Protein AF-A0A8D8FVV5-F1 (afdb_monomer)

Nearest PDB structures (foldseek):
  2ol2-assembly2_B  TM=9.495E-01  e=1.629E-21  Homo sapiens
  3ndd-assembly1_A  TM=9.437E-01  e=1.449E-21  Homo sapiens
  2ol2-assembly1_A  TM=9.556E-01  e=3.104E-21  Homo sapiens
  3dy0-assembly1_A  TM=9.526E-01  e=1.003E-20  Homo sapiens
  4aju-assembly1_A  TM=9.693E-01  e=3.186E-19  Homo sapiens

pLDDT: mean 92.2, std 5.24, range [69.81, 98.5]

Sequence (222 aa):
AGAGVAIRDGFKVVDQFLKDAQHYYNSEAFGVDFSKPEIAAAEINKFIARKTHDKITNMVKDLDADTVMMLINYMYFRGKWEKPFDAKLTHKADFKVDQDTTVQVDMMKRTGRYDIYQDPVNQTTVMMVPYKGNTSMMIVLPDDGKMKELEESICRHHLKNWHDKLFRSSVDLFMPKFSISATSKLDGILKDMGMTDAFNDKADFSGMTEEVKVRVSRVLHQ

InterPro domains:
  IPR000215 Serpin family [PTHR11461] (4-222)
  IPR023796 Serpin domain [PF00079] (4-222)
  IPR023796 Serpin domain [SM00093] (1-222)
  IPR036186 Serpin superfamily [SSF56574] (4-222)
  IPR042178 Serpin superfamily, domain 1 [G3DSA:3.30.497.10] (5-222)
  IPR042185 Serpin superfamily, domain 2 [G3DSA:2.30.39.10] (82-176)

Solvent-accessible surface area (backbone atoms only — not comparable to full-atom values): 12973 Å² total; per-residue (Å²): 106,52,34,33,34,43,30,23,66,91,62,75,60,38,65,67,42,55,50,46,40,31,71,79,53,63,28,50,74,45,76,34,57,25,83,42,31,70,59,31,28,51,54,52,18,49,53,45,11,65,78,47,74,65,73,46,58,75,83,54,81,84,59,60,53,84,47,56,65,45,80,43,57,45,63,75,86,84,80,52,50,59,72,69,66,52,74,88,55,42,41,82,38,83,41,75,80,53,97,86,44,72,46,80,37,53,28,32,39,47,73,46,77,36,38,35,33,76,39,79,89,76,42,29,40,36,36,49,51,50,26,62,80,94,50,63,46,78,47,78,46,52,43,94,92,34,56,65,63,48,71,76,62,68,46,74,66,55,57,50,54,51,64,76,57,45,41,83,40,81,44,80,44,76,46,68,71,81,87,85,86,63,76,46,74,40,53,63,58,40,35,77,73,64,58,44,46,52,58,39,95,70,27,82,47,63,71,44,24,84,88,60,94,56,59,52,87,76,41,70,44,71

Foldseek 3Di:
DAKEKEFEPPADWDPVVVVCCCPVGVYYYDYAQLLPVVRRQQVVLVVVCVVQVNPRRRQDDGGDSPDGMDMDDADDDDFAFPDDFDPVQFDWDWDDPAPVDIDTFRKTKDKDKWFWDQDPVLQWIWTWTHTPDDDTDIDIGHDHPRPVVCVVPDDPVVVVVGVVRTDIDIDTDIDGDDDDDDKDWCPVVVVVVVVPCQADQNNDPVNTPVPDDDHDPTDMYD

Radius of gyration: 22.41 Å; Cα contacts (8 Å, |Δi|>4): 349; chains: 1; bounding box: 57×38×58 Å

Structure (mmCIF, N/CA/C/O backbone):
data_AF-A0A8D8FVV5-F1
#
_entry.id   AF-A0A8D8FVV5-F1
#
loop_
_atom_site.group_PDB
_atom_site.id
_atom_site.type_symbol
_atom_site.label_atom_id
_atom_site.label_alt_id
_atom_site.label_comp_id
_atom_site.label_asym_id
_atom_site.label_entity_id
_atom_site.label_seq_id
_atom_site.pdbx_PDB_ins_code
_atom_site.Cartn_x
_atom_site.Cartn_y
_atom_site.Cartn_z
_atom_site.occupancy
_atom_site.B_iso_or_equiv
_atom_site.auth_seq_id
_atom_site.auth_comp_id
_atom_site.auth_asym_id
_atom_site.auth_atom_id
_atom_site.pdbx_PDB_model_num
ATOM 1 N N . ALA A 1 1 ? 0.802 -9.457 6.478 1.00 69.81 1 ALA A N 1
ATOM 2 C CA . ALA A 1 1 ? -0.415 -8.681 6.783 1.00 69.81 1 ALA A CA 1
ATOM 3 C C . ALA A 1 1 ? -1.035 -9.255 8.045 1.00 69.81 1 ALA A C 1
ATOM 5 O O . ALA A 1 1 ? -0.792 -10.424 8.331 1.00 69.81 1 ALA A O 1
ATOM 6 N N . GLY A 1 2 ? -1.771 -8.453 8.801 1.00 76.75 2 GLY A N 1
ATOM 7 C CA . GLY A 1 2 ? -2.482 -8.920 9.986 1.00 76.75 2 GLY A CA 1
ATOM 8 C C . GLY A 1 2 ? -3.687 -8.042 10.287 1.00 76.75 2 GLY A C 1
ATOM 9 O O . GLY A 1 2 ? -3.833 -6.961 9.712 1.00 76.75 2 GLY A O 1
ATOM 10 N N . ALA A 1 3 ? -4.538 -8.532 11.182 1.00 84.62 3 ALA A N 1
ATOM 11 C CA . ALA A 1 3 ? -5.697 -7.813 11.682 1.00 84.62 3 ALA A CA 1
ATOM 12 C C . ALA A 1 3 ? -5.700 -7.793 13.219 1.00 84.62 3 ALA A C 1
ATOM 14 O O . ALA A 1 3 ? -5.047 -8.616 13.866 1.00 84.62 3 ALA A O 1
ATOM 15 N N . GLY A 1 4 ? -6.402 -6.828 13.799 1.00 88.25 4 GLY A N 1
ATOM 16 C CA . GLY A 1 4 ? -6.672 -6.758 15.231 1.00 88.25 4 GLY A CA 1
ATOM 17 C C . GLY A 1 4 ? -8.050 -6.168 15.503 1.00 88.25 4 GLY A C 1
ATOM 18 O O . GLY A 1 4 ? -8.597 -5.446 14.667 1.00 88.25 4 GLY A O 1
ATOM 19 N N . VAL A 1 5 ? -8.600 -6.472 16.676 1.00 90.81 5 VAL A N 1
ATOM 20 C CA . VAL A 1 5 ? -9.857 -5.904 17.176 1.00 90.81 5 VAL A CA 1
ATOM 21 C C . VAL A 1 5 ? -9.603 -5.321 18.565 1.00 90.81 5 VAL A C 1
ATOM 23 O O . VAL A 1 5 ? -9.457 -6.062 19.530 1.00 90.81 5 VAL A O 1
ATOM 26 N N . ALA A 1 6 ? -9.545 -3.996 18.678 1.00 92.94 6 ALA A N 1
ATOM 27 C CA . ALA A 1 6 ? -9.528 -3.330 19.978 1.00 92.94 6 ALA A CA 1
ATOM 28 C C . ALA A 1 6 ? -10.972 -3.154 20.459 1.00 92.94 6 ALA A C 1
ATOM 30 O O . ALA A 1 6 ? -11.796 -2.615 19.720 1.00 92.94 6 ALA A O 1
ATOM 31 N N . ILE A 1 7 ? -11.290 -3.613 21.665 1.00 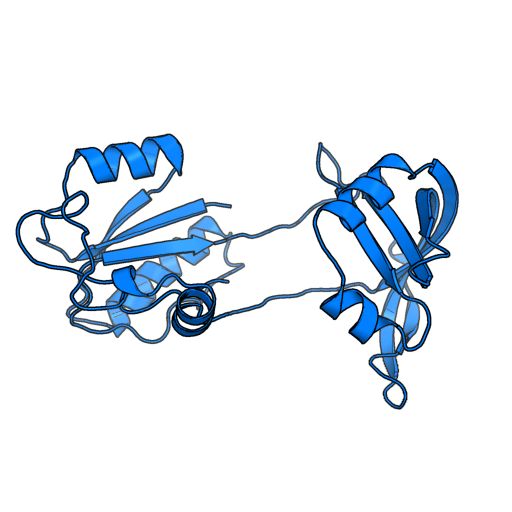93.62 7 ILE A N 1
ATOM 32 C CA . ILE A 1 7 ? -12.646 -3.640 22.226 1.00 93.62 7 ILE A CA 1
ATOM 33 C C . ILE A 1 7 ? -12.644 -2.818 23.506 1.00 93.62 7 ILE A C 1
ATOM 35 O O . ILE A 1 7 ? -11.729 -2.940 24.313 1.00 93.62 7 ILE A O 1
ATOM 39 N N . ARG A 1 8 ? -13.662 -1.981 23.704 1.00 93.50 8 ARG A N 1
ATOM 40 C CA . ARG A 1 8 ? -13.808 -1.235 24.952 1.00 93.50 8 ARG A CA 1
ATOM 41 C C . ARG A 1 8 ? -13.929 -2.189 26.135 1.00 93.50 8 ARG A C 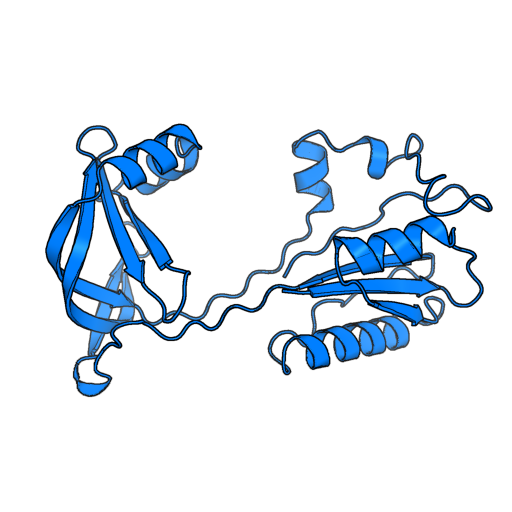1
ATOM 43 O O . ARG A 1 8 ? -14.730 -3.120 26.101 1.00 93.50 8 ARG A O 1
ATOM 50 N N . ASP A 1 9 ? -13.196 -1.904 27.202 1.00 90.38 9 ASP A N 1
ATOM 51 C CA . ASP A 1 9 ? -13.306 -2.670 28.440 1.00 90.38 9 ASP A CA 1
ATOM 52 C C . ASP A 1 9 ? -14.757 -2.716 28.952 1.00 90.38 9 ASP A C 1
ATOM 54 O O . ASP A 1 9 ? -15.446 -1.700 29.051 1.00 90.38 9 ASP A O 1
ATOM 58 N N . GLY A 1 10 ? -15.235 -3.928 29.248 1.00 88.25 10 GLY A N 1
ATOM 59 C CA . GLY A 1 10 ? -16.609 -4.181 29.693 1.00 88.25 10 GLY A CA 1
ATOM 60 C C . GLY A 1 10 ? -17.667 -4.210 28.583 1.00 88.25 10 GLY A C 1
ATOM 61 O O . GLY A 1 10 ? -18.820 -4.520 28.874 1.00 88.25 10 GLY A O 1
ATOM 62 N N . PHE A 1 11 ? -17.307 -3.936 27.326 1.00 91.56 11 PHE A N 1
ATOM 63 C CA . PHE A 1 11 ? -18.229 -4.032 26.196 1.00 91.56 11 PHE A CA 1
ATOM 64 C C . PHE A 1 11 ? -18.445 -5.490 25.780 1.00 91.56 11 PHE A C 1
ATOM 66 O O . PHE A 1 11 ? -17.483 -6.206 25.489 1.00 91.56 11 PHE A O 1
ATOM 73 N N . LYS A 1 12 ? -19.705 -5.943 25.726 1.00 91.50 12 LYS A N 1
ATOM 74 C CA . LYS A 1 12 ? -20.014 -7.315 25.310 1.00 91.50 12 LYS A CA 1
ATOM 75 C C . LYS A 1 12 ? -20.066 -7.442 23.793 1.00 91.50 12 LYS A C 1
ATOM 77 O O . LYS A 1 12 ? -20.820 -6.750 23.106 1.00 91.50 12 LYS A O 1
ATOM 82 N N . VAL A 1 13 ? -19.278 -8.388 23.298 1.00 93.62 13 VAL A N 1
ATOM 83 C CA . VAL A 1 13 ? -19.194 -8.762 21.888 1.00 93.62 13 VAL A CA 1
ATOM 84 C C . VAL A 1 13 ? -19.682 -10.194 21.746 1.00 93.62 13 VAL A C 1
ATOM 86 O O . VAL A 1 13 ? -19.419 -11.030 22.607 1.00 93.62 13 VAL A O 1
ATOM 89 N N . VAL A 1 14 ? -20.395 -10.476 20.662 1.00 95.31 14 VAL A N 1
ATOM 90 C CA . VAL A 1 14 ? -20.866 -11.825 20.351 1.00 95.31 14 VAL A CA 1
ATOM 91 C C . VAL A 1 14 ? -19.662 -12.754 20.159 1.00 95.31 14 VAL A C 1
ATOM 93 O O . VAL A 1 14 ? -18.803 -12.512 19.310 1.00 95.31 14 VAL A O 1
ATOM 96 N N . ASP A 1 15 ? -19.609 -13.855 20.911 1.00 94.12 15 ASP A N 1
ATOM 97 C CA . ASP A 1 15 ? -18.495 -14.815 20.856 1.00 94.12 15 ASP A CA 1
ATOM 98 C C . ASP A 1 15 ? -18.252 -15.360 19.446 1.00 94.12 15 ASP A C 1
ATOM 100 O O . ASP A 1 15 ? -17.109 -15.596 19.049 1.00 94.12 15 ASP A O 1
ATOM 104 N N . GLN A 1 16 ? -19.326 -15.567 18.680 1.00 95.50 16 GLN A N 1
ATOM 105 C CA . GLN A 1 16 ? -19.237 -16.055 17.307 1.00 95.50 16 GLN A CA 1
ATOM 106 C C . GLN A 1 16 ? -18.465 -15.078 16.412 1.00 95.50 16 GLN A C 1
ATOM 108 O O . GLN A 1 16 ? -17.602 -15.511 15.654 1.00 95.50 16 GLN A O 1
ATOM 113 N N . PHE A 1 17 ? -18.679 -13.769 16.569 1.00 94.25 17 PHE A N 1
ATOM 114 C CA . PHE A 1 17 ? -17.927 -12.754 15.833 1.00 94.25 17 PHE A CA 1
ATOM 115 C C . PHE A 1 17 ? -16.428 -12.817 16.135 1.00 94.25 17 PHE A C 1
ATOM 117 O O . PHE A 1 17 ? -15.614 -12.780 15.214 1.00 94.25 17 PHE A O 1
ATOM 124 N N . LEU A 1 18 ? -16.044 -12.958 17.410 1.00 93.06 18 LEU A N 1
ATOM 125 C CA . LEU A 1 18 ? -14.632 -13.067 17.793 1.00 93.06 18 LEU A CA 1
ATOM 126 C C . LEU A 1 18 ? -13.992 -14.350 17.251 1.00 93.06 18 LEU A C 1
ATOM 128 O O . LEU A 1 18 ? -12.867 -14.310 16.749 1.00 93.06 18 LEU A O 1
ATOM 132 N N . LYS A 1 19 ? -14.721 -15.471 17.296 1.00 94.62 19 LYS A N 1
ATOM 133 C CA . LYS A 1 19 ? -14.277 -16.747 16.717 1.00 94.62 19 LYS A CA 1
ATOM 134 C C . LYS A 1 19 ? -14.078 -16.637 15.209 1.00 94.62 19 LYS A C 1
ATOM 136 O O . LYS A 1 19 ? -13.045 -17.077 14.715 1.00 94.62 19 LYS A O 1
ATOM 141 N N . ASP A 1 20 ? -15.008 -16.014 14.492 1.00 94.69 20 ASP A N 1
ATOM 142 C CA . ASP A 1 20 ? -14.911 -15.834 13.042 1.00 94.69 20 ASP A CA 1
ATOM 143 C C . ASP A 1 20 ? -13.785 -14.860 12.666 1.00 94.69 20 ASP A C 1
ATOM 145 O O . ASP A 1 20 ? -13.010 -15.129 11.744 1.00 94.69 20 ASP A O 1
ATOM 149 N N . ALA A 1 21 ? -13.618 -13.768 13.418 1.00 91.56 21 ALA A N 1
ATOM 150 C CA . ALA A 1 21 ? -12.513 -12.828 13.238 1.00 91.56 21 ALA A CA 1
ATOM 151 C C . ALA A 1 21 ? -11.148 -13.509 13.434 1.00 91.56 21 ALA A C 1
ATOM 153 O O . ALA A 1 21 ? -10.211 -13.282 12.662 1.00 91.56 21 ALA A O 1
ATOM 154 N N . GLN A 1 22 ? -11.025 -14.378 14.436 1.00 90.75 22 GLN A N 1
ATOM 155 C CA . GLN A 1 22 ? -9.811 -15.155 14.652 1.00 90.75 22 GLN A CA 1
ATOM 156 C C . GLN A 1 22 ? -9.619 -16.220 13.563 1.00 90.75 22 GLN A C 1
ATOM 158 O O . GLN A 1 22 ? -8.527 -16.338 13.016 1.00 90.75 22 GLN A O 1
ATOM 163 N N . HIS A 1 23 ? -10.660 -16.982 13.225 1.00 91.94 23 HIS A N 1
ATOM 164 C CA . HIS A 1 23 ? -10.561 -18.116 12.308 1.00 91.94 23 HIS A CA 1
ATOM 165 C C . HIS A 1 23 ? -10.283 -17.689 10.861 1.00 91.94 23 HIS A C 1
ATOM 167 O O . HIS A 1 23 ? -9.371 -18.220 10.230 1.00 91.94 23 HIS A O 1
ATOM 173 N N . TYR A 1 24 ? -11.036 -16.716 10.340 1.00 90.31 24 TYR A N 1
ATOM 174 C CA . TYR A 1 24 ? -10.950 -16.314 8.933 1.00 90.31 24 TYR A CA 1
ATOM 175 C C . TYR A 1 24 ? -9.927 -15.205 8.678 1.00 90.31 24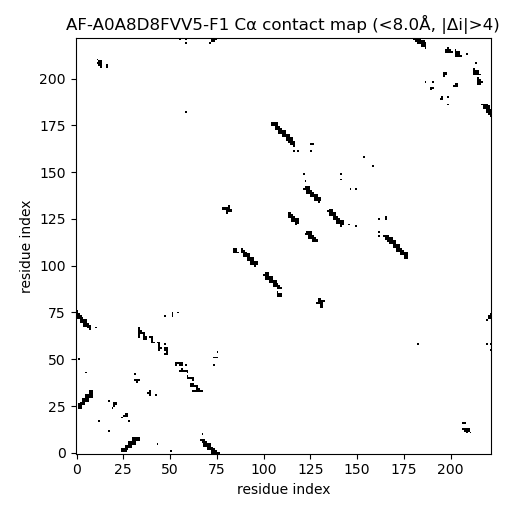 TYR A C 1
ATOM 177 O O . TYR A 1 24 ? -9.350 -15.146 7.593 1.00 90.31 24 TYR A O 1
ATOM 185 N N . TYR A 1 25 ? -9.685 -14.331 9.660 1.00 86.44 25 TYR A N 1
ATOM 186 C CA . TYR A 1 25 ? -8.827 -13.150 9.487 1.00 86.44 25 TYR A CA 1
ATOM 187 C C . TYR A 1 25 ? -7.561 -13.185 10.342 1.00 86.44 25 TYR A C 1
ATOM 189 O O . TYR A 1 25 ? -6.760 -12.249 10.281 1.00 86.44 25 TYR A O 1
ATOM 197 N N . ASN A 1 26 ? -7.365 -14.253 11.127 1.00 85.81 26 ASN A N 1
ATOM 198 C CA . ASN A 1 26 ? -6.246 -14.399 12.056 1.00 85.81 26 ASN 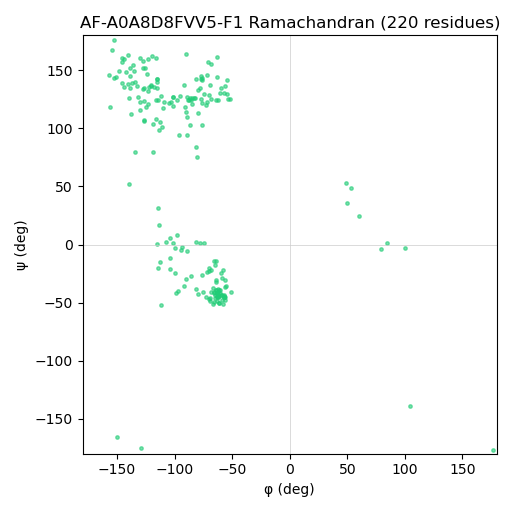A CA 1
ATOM 199 C C . ASN A 1 26 ? -6.089 -13.158 12.957 1.00 85.81 26 ASN A C 1
ATOM 201 O O . ASN A 1 26 ? -4.974 -12.703 13.231 1.00 85.81 26 ASN A O 1
ATOM 205 N N . SER A 1 27 ? -7.234 -12.573 13.330 1.00 88.12 27 SER A N 1
ATOM 206 C CA . SER A 1 27 ? -7.320 -11.333 14.091 1.00 88.12 27 SER A CA 1
ATOM 207 C C . SER A 1 27 ? -7.127 -11.593 15.581 1.00 88.12 27 SER A C 1
ATOM 209 O O . SER A 1 27 ? -7.601 -12.597 16.113 1.00 88.12 27 SER A O 1
ATOM 211 N N . GLU A 1 28 ? -6.442 -10.676 16.261 1.00 89.69 28 GLU A N 1
ATOM 212 C CA . GLU A 1 28 ? -6.265 -10.704 17.714 1.00 89.69 28 GLU A CA 1
ATOM 213 C C . GLU A 1 28 ? -7.165 -9.653 18.362 1.00 89.69 28 GLU A C 1
ATOM 215 O O . GLU A 1 28 ? -7.063 -8.465 18.044 1.00 89.69 28 GLU A O 1
ATOM 220 N N . ALA A 1 29 ? -8.047 -10.097 19.257 1.00 91.69 29 ALA A N 1
ATOM 221 C CA . ALA A 1 29 ? -8.914 -9.222 20.031 1.00 91.69 29 ALA A CA 1
ATOM 222 C C . ALA A 1 29 ? -8.263 -8.849 21.371 1.00 91.69 29 ALA A C 1
ATOM 224 O O . ALA A 1 29 ? -7.690 -9.713 22.036 1.00 91.69 29 ALA A O 1
ATOM 225 N N . PHE A 1 30 ? -8.357 -7.582 21.776 1.00 92.94 30 PHE A N 1
ATOM 226 C CA . PHE A 1 30 ? -7.817 -7.096 23.047 1.00 92.94 30 PHE A CA 1
ATOM 227 C C . PHE A 1 30 ? -8.657 -5.953 23.630 1.00 92.94 30 PHE A C 1
ATOM 229 O O . PHE A 1 30 ? -9.277 -5.190 22.888 1.00 92.94 30 PHE A O 1
ATOM 236 N N . GLY A 1 31 ? -8.682 -5.862 24.962 1.00 94.00 31 GLY A N 1
ATOM 237 C CA . GLY A 1 31 ? -9.360 -4.797 25.705 1.00 94.00 31 GLY A CA 1
ATOM 238 C C . GLY A 1 31 ? -8.568 -3.490 25.687 1.00 94.00 31 GLY A C 1
ATOM 239 O O . GLY A 1 31 ? -7.335 -3.526 25.714 1.00 94.00 31 GLY A O 1
ATOM 240 N N . VAL A 1 32 ? -9.273 -2.363 25.596 1.00 94.31 32 VAL A N 1
ATOM 241 C CA . VAL A 1 32 ? -8.722 -1.003 25.613 1.00 94.31 32 VAL A CA 1
ATOM 242 C C . VAL A 1 32 ? -9.672 -0.064 26.360 1.00 94.31 32 VAL A C 1
ATOM 244 O O . VAL A 1 32 ? -10.879 -0.030 26.102 1.00 94.31 32 VAL A O 1
ATOM 247 N N . ASP A 1 33 ? -9.119 0.780 27.228 1.00 93.88 33 ASP A N 1
ATOM 248 C CA . ASP A 1 33 ? -9.861 1.849 27.901 1.00 93.88 33 ASP A CA 1
ATOM 249 C C . ASP A 1 33 ? -10.009 3.086 26.994 1.00 93.88 33 ASP A C 1
ATOM 251 O O . ASP A 1 33 ? -9.249 4.054 27.079 1.00 93.88 33 ASP A O 1
ATOM 255 N N . PHE A 1 34 ? -11.021 3.078 26.120 1.00 93.19 34 PHE A N 1
ATOM 256 C CA . PHE A 1 34 ? -11.308 4.213 25.231 1.00 93.19 34 PHE A CA 1
ATOM 257 C C . PHE A 1 34 ? -11.727 5.497 25.966 1.00 93.19 34 PHE A C 1
ATOM 259 O O . PHE A 1 34 ? -11.664 6.563 25.361 1.00 93.19 34 PHE A O 1
ATOM 266 N N . SER A 1 35 ? -12.075 5.448 27.263 1.00 92.94 35 SER A N 1
ATOM 267 C CA . SER A 1 35 ? -12.367 6.666 28.041 1.00 92.94 35 SER A CA 1
ATOM 268 C C . SER A 1 35 ? -11.136 7.563 28.229 1.00 92.94 35 SER A C 1
ATOM 270 O O . SER A 1 35 ? -11.271 8.740 28.569 1.00 92.94 35 SER A O 1
ATOM 272 N N . LYS A 1 36 ? -9.934 7.031 27.954 1.00 93.38 36 LYS A N 1
ATOM 273 C CA . LYS A 1 36 ? -8.658 7.756 27.929 1.00 93.38 36 LYS A CA 1
ATOM 274 C C . LYS A 1 36 ? -8.040 7.683 26.523 1.00 93.38 36 LYS A C 1
ATOM 276 O O . LYS A 1 36 ? -7.112 6.898 26.309 1.00 93.38 36 LYS A O 1
ATOM 281 N N . PRO A 1 37 ? -8.508 8.506 25.564 1.00 92.44 37 PRO A N 1
ATOM 282 C CA . PRO A 1 37 ? -8.130 8.408 24.152 1.00 92.44 37 PRO A CA 1
ATOM 283 C C . PRO A 1 37 ? -6.623 8.367 23.878 1.00 92.44 37 PRO A C 1
ATOM 285 O O . PRO A 1 37 ? -6.175 7.580 23.050 1.00 92.44 37 PRO A O 1
ATOM 288 N N . GLU A 1 38 ? -5.827 9.170 24.587 1.00 92.88 38 GLU A N 1
ATOM 289 C CA . GLU A 1 38 ? -4.370 9.213 24.398 1.00 92.88 38 GLU A CA 1
ATOM 290 C C . GLU A 1 38 ? -3.688 7.896 24.798 1.00 92.88 38 GLU A C 1
ATOM 292 O O . GLU A 1 38 ? -2.819 7.394 24.083 1.00 92.88 38 GLU A O 1
ATOM 297 N N . ILE A 1 39 ? -4.117 7.303 25.917 1.00 93.31 39 ILE A N 1
ATOM 298 C CA . ILE A 1 39 ? -3.593 6.021 26.405 1.00 93.31 39 ILE A CA 1
ATOM 299 C C . ILE A 1 39 ? -4.045 4.895 25.472 1.00 93.31 39 ILE A C 1
ATOM 301 O O . ILE A 1 39 ? -3.215 4.105 25.024 1.00 93.31 39 ILE A O 1
ATOM 305 N N . ALA A 1 40 ? -5.327 4.880 25.099 1.00 94.12 40 ALA A N 1
ATOM 306 C CA . ALA A 1 40 ? -5.881 3.922 24.148 1.00 94.12 40 ALA A CA 1
ATOM 307 C C . ALA A 1 40 ? -5.142 3.950 22.798 1.00 94.12 40 ALA A C 1
ATOM 309 O O . ALA A 1 40 ? -4.772 2.906 22.255 1.00 94.12 40 ALA A O 1
ATOM 310 N N . ALA A 1 41 ? -4.864 5.145 22.268 1.00 93.56 41 ALA A N 1
ATOM 311 C CA . ALA A 1 41 ? -4.125 5.307 21.021 1.00 93.56 41 ALA A CA 1
ATOM 312 C C . ALA A 1 41 ? -2.693 4.769 21.144 1.00 93.56 41 ALA A C 1
ATOM 314 O O . ALA A 1 41 ? -2.216 4.080 20.240 1.00 93.56 41 ALA A O 1
ATOM 315 N N . ALA A 1 42 ? -2.015 5.031 22.266 1.00 94.06 42 ALA A N 1
ATOM 316 C CA . ALA A 1 42 ? -0.675 4.513 22.525 1.00 94.06 42 ALA A CA 1
ATOM 317 C C . ALA A 1 42 ? -0.644 2.975 22.610 1.00 94.06 42 ALA A C 1
ATOM 319 O O . ALA A 1 42 ? 0.255 2.348 22.045 1.00 94.06 42 ALA A O 1
ATOM 320 N N . GLU A 1 43 ? -1.629 2.350 23.258 1.00 94.50 43 GLU A N 1
ATOM 321 C CA . GLU A 1 43 ? -1.745 0.889 23.348 1.00 94.50 43 GLU A CA 1
ATOM 322 C C . GLU A 1 43 ? -1.988 0.242 21.982 1.00 94.50 43 GLU A C 1
ATOM 324 O O . GLU A 1 43 ? -1.288 -0.705 21.606 1.00 94.50 43 GLU A O 1
ATOM 329 N N . ILE A 1 44 ? -2.915 0.799 21.199 1.00 93.31 44 ILE A N 1
ATOM 330 C CA . ILE A 1 44 ? -3.216 0.328 19.844 1.00 93.31 44 ILE A CA 1
ATOM 331 C C . ILE A 1 44 ? -1.993 0.484 18.929 1.00 93.31 44 ILE A C 1
ATOM 333 O O . ILE A 1 44 ? -1.615 -0.453 18.224 1.00 93.31 44 ILE A O 1
ATOM 337 N N . ASN A 1 45 ? -1.314 1.631 18.974 1.00 93.12 45 ASN A N 1
ATOM 338 C CA . ASN A 1 45 ? -0.088 1.850 18.209 1.00 93.12 45 ASN A CA 1
ATOM 339 C C . ASN A 1 45 ? 1.035 0.895 18.628 1.00 93.12 45 ASN A C 1
ATOM 341 O O . ASN A 1 45 ? 1.742 0.375 17.767 1.00 93.12 45 ASN A O 1
ATOM 345 N N . LYS A 1 46 ? 1.177 0.591 19.923 1.00 93.94 46 LYS A N 1
ATOM 346 C CA . LYS A 1 46 ? 2.142 -0.403 20.417 1.00 93.94 46 LYS A CA 1
ATOM 347 C C . LYS A 1 46 ? 1.825 -1.808 19.903 1.00 93.94 46 LYS A C 1
ATOM 349 O O . LYS A 1 46 ? 2.744 -2.556 19.559 1.00 93.94 46 LYS A O 1
ATOM 354 N N . PHE A 1 47 ? 0.545 -2.174 19.828 1.00 91.94 47 PHE A N 1
ATOM 355 C CA . PHE A 1 47 ? 0.108 -3.426 19.212 1.00 91.94 47 PHE A CA 1
ATOM 356 C C . PHE A 1 47 ? 0.498 -3.482 17.725 1.00 91.94 47 PHE A C 1
ATOM 358 O O . PHE A 1 47 ? 1.151 -4.438 17.298 1.00 91.94 47 PHE A O 1
ATOM 365 N N . ILE A 1 48 ? 0.185 -2.435 16.954 1.00 90.19 48 ILE A N 1
ATOM 366 C CA . ILE A 1 48 ? 0.518 -2.346 15.523 1.00 90.19 48 ILE A CA 1
ATOM 367 C C . ILE A 1 48 ? 2.040 -2.375 15.307 1.00 90.19 48 ILE A C 1
ATOM 369 O O . ILE A 1 48 ? 2.532 -3.130 14.465 1.00 90.19 48 ILE A O 1
ATOM 373 N N . ALA A 1 49 ? 2.804 -1.622 16.100 1.00 91.75 49 ALA A N 1
ATOM 374 C CA . ALA A 1 49 ? 4.262 -1.565 16.028 1.00 91.75 49 ALA A CA 1
ATOM 375 C C . ALA A 1 49 ? 4.888 -2.947 16.236 1.00 91.75 49 ALA A C 1
ATOM 377 O O . ALA A 1 49 ? 5.665 -3.412 15.401 1.00 91.75 49 ALA A O 1
ATOM 378 N N . ARG A 1 50 ? 4.457 -3.679 17.272 1.00 90.50 50 ARG A N 1
ATOM 379 C CA . ARG A 1 50 ? 4.908 -5.058 17.513 1.00 90.50 50 ARG A CA 1
ATOM 380 C C . ARG A 1 50 ? 4.630 -5.973 16.326 1.00 90.50 50 ARG A C 1
ATOM 382 O O . ARG A 1 50 ? 5.497 -6.748 15.931 1.00 90.50 50 ARG A O 1
ATOM 389 N N . LYS A 1 51 ? 3.430 -5.896 15.749 1.00 87.06 51 LYS A N 1
ATOM 390 C CA . LYS A 1 51 ? 3.028 -6.756 14.626 1.00 87.06 51 LYS A CA 1
ATOM 391 C C . LYS A 1 51 ? 3.729 -6.394 13.316 1.00 87.06 51 LYS A C 1
ATOM 393 O O . LYS A 1 51 ? 3.879 -7.241 12.437 1.00 87.06 51 LYS A O 1
ATOM 398 N N . THR A 1 52 ? 4.188 -5.154 13.195 1.00 87.75 52 THR A N 1
ATOM 399 C CA . THR A 1 52 ? 4.868 -4.634 12.005 1.00 87.75 52 THR A CA 1
ATOM 400 C C . THR A 1 52 ? 6.382 -4.518 12.174 1.00 87.75 52 THR A C 1
ATOM 402 O O . THR A 1 52 ? 7.043 -4.057 11.248 1.00 87.75 52 THR A O 1
ATOM 405 N N . HIS A 1 53 ? 6.955 -4.981 13.292 1.00 87.94 53 HIS A N 1
ATOM 406 C CA . HIS A 1 53 ? 8.380 -4.826 13.624 1.00 87.94 53 HIS A CA 1
ATOM 407 C C . HIS A 1 53 ? 8.834 -3.355 13.549 1.00 87.94 53 HIS A C 1
ATOM 409 O O . HIS A 1 53 ? 9.810 -3.019 12.869 1.00 87.94 53 HIS A O 1
ATOM 415 N N . ASP A 1 54 ? 8.056 -2.480 14.190 1.00 89.31 54 ASP A N 1
ATOM 416 C CA . ASP A 1 54 ? 8.266 -1.032 14.299 1.00 89.31 54 ASP A CA 1
ATOM 417 C C . ASP A 1 54 ? 8.288 -0.293 12.951 1.00 89.31 54 ASP A C 1
ATOM 419 O O . ASP A 1 54 ? 8.882 0.776 12.811 1.00 89.31 54 ASP A O 1
ATOM 423 N N . LYS A 1 55 ? 7.643 -0.862 11.924 1.00 86.94 55 LYS A N 1
ATOM 424 C CA . LYS A 1 55 ? 7.493 -0.212 10.611 1.00 86.94 55 LYS A CA 1
ATOM 425 C C . LYS A 1 55 ? 6.293 0.716 10.548 1.00 86.94 55 LYS A C 1
ATOM 427 O O . LYS A 1 55 ? 6.331 1.679 9.789 1.00 86.94 55 LYS A O 1
ATOM 432 N N . ILE A 1 56 ? 5.271 0.447 11.354 1.00 84.62 56 ILE A N 1
ATOM 433 C CA . ILE A 1 56 ? 4.101 1.303 11.517 1.00 84.62 56 ILE A CA 1
ATOM 434 C C . ILE A 1 56 ? 3.947 1.567 13.013 1.00 84.62 56 ILE A C 1
ATOM 436 O O . ILE A 1 56 ? 3.590 0.666 13.765 1.00 84.62 56 ILE A O 1
ATOM 440 N N . THR A 1 57 ? 4.262 2.786 13.451 1.00 87.56 57 THR A N 1
ATOM 441 C CA . THR A 1 57 ? 4.318 3.127 14.884 1.00 87.56 57 THR A CA 1
ATOM 442 C C . THR A 1 57 ? 3.270 4.138 15.330 1.00 87.56 57 THR A C 1
ATOM 444 O O . THR A 1 57 ? 2.985 4.195 16.514 1.00 87.56 57 THR A O 1
ATOM 447 N N . ASN A 1 58 ? 2.686 4.917 14.415 1.00 85.44 58 ASN A N 1
ATOM 448 C CA . ASN A 1 58 ? 1.802 6.042 14.746 1.00 85.44 58 ASN A CA 1
ATOM 449 C C . ASN A 1 58 ? 0.592 6.106 13.797 1.00 85.44 58 ASN A C 1
ATOM 451 O O . ASN A 1 58 ? 0.340 7.137 13.167 1.00 85.44 58 ASN A O 1
ATOM 455 N N . MET A 1 59 ? -0.119 4.985 13.657 1.00 84.19 59 MET A N 1
ATOM 456 C CA . MET A 1 59 ? -1.285 4.863 12.773 1.00 84.19 59 MET A CA 1
ATOM 457 C C . MET A 1 59 ? -2.520 5.553 13.360 1.00 84.19 59 MET A C 1
ATOM 459 O O . MET A 1 59 ? -3.265 6.226 12.646 1.00 84.19 59 MET A O 1
ATOM 463 N N . VAL A 1 60 ? -2.733 5.405 14.668 1.00 87.19 60 VAL A N 1
ATOM 464 C CA . VAL A 1 60 ? -3.881 5.970 15.382 1.00 87.19 60 VAL A CA 1
ATOM 465 C C . VAL A 1 60 ? -3.432 7.224 16.124 1.00 87.19 60 VAL A C 1
ATOM 467 O O . VAL A 1 60 ? -2.538 7.157 16.960 1.00 87.19 60 VAL A O 1
ATOM 470 N N . LYS A 1 61 ? -4.023 8.375 15.798 1.00 82.44 61 LYS A N 1
ATOM 471 C CA . LYS A 1 61 ? -3.698 9.663 16.438 1.00 82.44 61 LYS A CA 1
ATOM 472 C C . LYS A 1 61 ? -4.852 10.170 17.290 1.00 82.44 61 LYS A C 1
ATOM 474 O O . LYS A 1 61 ? -4.668 10.412 18.473 1.00 82.44 61 LYS A O 1
ATOM 479 N N . ASP A 1 62 ? -6.041 10.234 16.695 1.00 81.56 62 ASP A N 1
ATOM 480 C CA . ASP A 1 62 ? -7.243 10.724 17.368 1.00 81.56 62 ASP A CA 1
ATOM 481 C C . ASP A 1 62 ? -8.251 9.587 17.523 1.00 81.56 62 ASP A C 1
ATOM 483 O O . ASP A 1 62 ? -8.659 8.961 16.533 1.00 81.56 62 ASP A O 1
ATOM 487 N N . LEU A 1 63 ? -8.656 9.352 18.768 1.00 86.38 63 LEU A N 1
ATOM 488 C CA . LEU A 1 63 ? -9.718 8.431 19.147 1.00 86.38 63 LEU A CA 1
ATOM 489 C C . LEU A 1 63 ? -10.864 9.208 19.775 1.00 86.38 63 LEU A C 1
ATOM 491 O O . LEU A 1 63 ? -10.648 10.125 20.563 1.00 86.38 63 LEU A O 1
ATOM 495 N N . ASP A 1 64 ? -12.081 8.808 19.430 1.00 87.62 64 ASP A N 1
ATOM 496 C CA . ASP A 1 64 ? -13.271 9.272 20.125 1.00 87.62 64 ASP A CA 1
ATOM 497 C C . ASP A 1 64 ? -13.419 8.475 21.426 1.00 87.62 64 ASP A C 1
ATOM 499 O O . ASP A 1 64 ? -13.317 7.241 21.401 1.00 87.62 64 ASP A O 1
ATOM 503 N N . ALA A 1 65 ? -13.672 9.165 22.539 1.00 90.19 65 ALA A N 1
ATOM 504 C CA . ALA A 1 65 ? -13.922 8.528 23.826 1.00 90.19 65 ALA A CA 1
ATOM 505 C C . ALA A 1 65 ? -15.147 7.602 23.779 1.00 90.19 65 ALA A C 1
ATOM 507 O O . ALA A 1 65 ? -15.187 6.621 24.518 1.00 90.19 65 ALA A O 1
ATOM 508 N N . ASP A 1 66 ? -16.084 7.845 22.854 1.00 89.38 66 ASP A N 1
ATOM 509 C CA . ASP A 1 66 ? -17.283 7.035 22.618 1.00 89.38 66 ASP A CA 1
ATOM 510 C C . ASP A 1 66 ? -17.036 5.781 21.755 1.00 89.38 66 ASP A C 1
ATOM 512 O O . ASP A 1 66 ? -17.946 4.982 21.522 1.00 89.38 66 ASP A O 1
ATOM 516 N N . THR A 1 67 ? -15.789 5.527 21.346 1.00 90.75 67 THR A N 1
ATOM 517 C CA . THR A 1 67 ? -15.423 4.307 20.611 1.00 90.75 67 THR A CA 1
ATOM 518 C C . THR A 1 67 ? -15.636 3.058 21.473 1.00 90.75 67 THR A C 1
ATOM 520 O O . THR A 1 67 ? -15.079 2.931 22.565 1.00 90.75 67 THR A O 1
ATOM 523 N N . VAL A 1 68 ? -16.428 2.109 20.966 1.00 90.81 68 VAL A N 1
ATOM 524 C CA . VAL A 1 68 ? -16.664 0.798 21.605 1.00 90.81 68 VAL A CA 1
ATOM 525 C C . VAL A 1 68 ? -15.828 -0.325 20.993 1.00 90.81 68 VAL A C 1
ATOM 527 O O . VAL A 1 68 ? -15.558 -1.328 21.650 1.00 90.81 68 VAL A O 1
ATOM 530 N N . MET A 1 69 ? -15.406 -0.162 19.737 1.00 89.56 69 MET A N 1
ATOM 531 C CA . MET A 1 69 ? -14.575 -1.124 19.023 1.00 89.56 69 MET A CA 1
ATOM 532 C C . MET A 1 69 ? -13.800 -0.447 17.886 1.00 89.56 69 MET A C 1
ATOM 534 O O . MET A 1 69 ? -14.321 0.448 17.221 1.00 89.56 69 MET A O 1
ATOM 538 N N . MET A 1 70 ? -12.580 -0.916 17.620 1.00 89.31 70 MET A N 1
ATOM 539 C CA . MET A 1 70 ? -11.781 -0.544 16.456 1.00 89.31 70 MET A CA 1
ATOM 540 C C . MET A 1 70 ? -11.244 -1.790 15.745 1.00 89.31 70 MET A C 1
ATOM 542 O O . MET A 1 70 ? -10.516 -2.592 16.329 1.00 89.31 70 MET A O 1
ATOM 546 N N . LEU A 1 71 ? -11.570 -1.913 14.456 1.00 86.00 71 LEU A N 1
ATOM 547 C CA . LEU A 1 71 ? -10.978 -2.903 13.560 1.00 86.00 71 LEU A CA 1
ATOM 548 C C . LEU A 1 71 ? -9.695 -2.335 12.960 1.00 86.00 71 LEU A C 1
ATOM 550 O O . LEU A 1 71 ? -9.693 -1.253 12.373 1.00 86.00 71 LEU A O 1
ATOM 554 N N . ILE A 1 72 ? -8.607 -3.076 13.108 1.00 85.62 72 ILE A N 1
ATOM 555 C CA . ILE A 1 72 ? -7.269 -2.652 12.717 1.00 85.62 72 ILE A CA 1
ATOM 556 C C . ILE A 1 72 ? -6.794 -3.588 11.614 1.00 85.62 72 ILE A C 1
ATOM 558 O O . ILE A 1 72 ? -6.735 -4.799 11.811 1.00 85.62 72 ILE A O 1
ATOM 562 N N . ASN A 1 73 ? -6.410 -3.034 10.467 1.00 81.75 73 ASN A N 1
ATOM 563 C CA . ASN A 1 73 ? -5.730 -3.767 9.406 1.00 81.75 73 ASN A CA 1
ATOM 564 C C . ASN A 1 73 ? -4.403 -3.076 9.094 1.00 81.75 73 ASN A C 1
ATOM 566 O O . ASN A 1 73 ? -4.373 -1.859 8.935 1.00 81.75 73 ASN A O 1
ATOM 570 N N . TYR A 1 74 ? -3.323 -3.849 9.014 1.00 78.50 74 TYR A N 1
ATOM 571 C CA . TYR A 1 74 ? -2.003 -3.342 8.645 1.00 78.50 74 TYR A CA 1
ATOM 572 C C . TYR A 1 74 ? -1.314 -4.302 7.676 1.00 78.50 74 TYR A C 1
ATOM 574 O O . TYR A 1 74 ? -1.318 -5.535 7.839 1.00 78.50 74 TYR A O 1
ATOM 582 N N . MET A 1 75 ? -0.652 -3.728 6.674 1.00 79.88 75 MET A N 1
ATOM 583 C CA . MET A 1 75 ? 0.114 -4.484 5.696 1.00 79.88 75 MET A CA 1
ATOM 584 C C . MET A 1 75 ? 1.516 -3.907 5.545 1.00 79.88 75 MET A C 1
ATOM 586 O O . MET A 1 75 ? 1.721 -2.811 5.049 1.00 79.88 75 MET A O 1
ATOM 590 N N . TYR A 1 76 ? 2.509 -4.708 5.923 1.00 81.19 76 TYR A N 1
ATOM 591 C CA . TYR A 1 76 ? 3.907 -4.423 5.639 1.00 81.19 76 TYR A CA 1
ATOM 592 C C . TYR A 1 76 ? 4.440 -5.432 4.629 1.00 81.19 76 TYR A C 1
ATOM 594 O O . TYR A 1 76 ? 4.330 -6.645 4.839 1.00 81.19 76 TYR A O 1
ATOM 602 N N . PHE A 1 77 ? 5.047 -4.932 3.555 1.00 83.25 77 PHE A N 1
ATOM 603 C CA . PHE A 1 77 ? 5.692 -5.759 2.548 1.00 83.25 77 PHE A CA 1
ATOM 604 C C . PHE A 1 77 ? 7.164 -5.370 2.382 1.00 83.25 77 PHE A C 1
ATOM 606 O O . PHE A 1 77 ? 7.499 -4.242 2.026 1.00 83.25 77 PHE A O 1
ATOM 613 N N . ARG A 1 78 ? 8.057 -6.339 2.615 1.00 83.25 78 ARG A N 1
ATOM 614 C CA . ARG A 1 78 ? 9.495 -6.232 2.328 1.00 83.25 78 ARG A CA 1
ATOM 615 C C . ARG A 1 78 ? 9.979 -7.493 1.626 1.00 83.25 78 ARG A C 1
ATOM 617 O O . ARG A 1 78 ? 10.569 -8.382 2.239 1.00 83.25 78 ARG A O 1
ATOM 624 N N . GLY A 1 79 ? 9.717 -7.565 0.329 1.00 86.00 79 GLY A N 1
ATOM 625 C CA . GLY A 1 79 ? 10.198 -8.654 -0.511 1.00 86.00 79 GLY A CA 1
ATOM 626 C C . GLY A 1 79 ? 11.705 -8.571 -0.772 1.00 86.00 79 GLY A C 1
ATOM 627 O O . GLY A 1 79 ? 12.280 -7.490 -0.902 1.00 86.00 79 GLY A O 1
ATOM 628 N N . LYS A 1 80 ? 12.359 -9.731 -0.880 1.00 93.81 80 LYS A N 1
ATOM 629 C CA . LYS A 1 80 ? 13.698 -9.846 -1.480 1.00 93.81 80 LYS A CA 1
ATOM 630 C C . LYS A 1 80 ? 13.514 -10.232 -2.935 1.00 93.81 80 LYS A C 1
ATOM 632 O O . LYS A 1 80 ? 12.820 -11.209 -3.185 1.00 93.81 80 LYS A O 1
ATOM 637 N N . TRP A 1 81 ? 14.115 -9.512 -3.874 1.00 96.38 81 TRP A N 1
ATOM 638 C CA . TRP A 1 81 ? 14.079 -9.895 -5.288 1.00 96.38 81 TRP A CA 1
ATOM 639 C C . TRP A 1 81 ? 14.591 -11.328 -5.480 1.00 96.38 81 TRP A C 1
ATOM 641 O O . TRP A 1 81 ? 15.558 -11.724 -4.821 1.00 96.38 81 TRP A O 1
ATOM 651 N N . GLU A 1 82 ? 13.969 -12.096 -6.378 1.00 96.94 82 GLU A N 1
ATOM 652 C CA . GLU A 1 82 ? 14.462 -13.428 -6.757 1.00 96.94 82 GLU A CA 1
ATOM 653 C C . GLU A 1 82 ? 15.897 -13.313 -7.285 1.00 96.94 82 GLU A C 1
ATOM 655 O O . GLU A 1 82 ? 16.801 -14.031 -6.854 1.00 96.94 82 GLU A O 1
ATOM 660 N N . LYS A 1 83 ? 16.106 -12.314 -8.149 1.00 96.44 83 LYS A N 1
ATOM 661 C CA . LYS A 1 83 ? 17.404 -11.900 -8.677 1.00 96.44 83 LYS A CA 1
ATOM 662 C C . LYS A 1 83 ? 17.679 -10.445 -8.262 1.00 96.44 83 LYS A C 1
ATOM 664 O O . LYS A 1 83 ? 17.065 -9.535 -8.820 1.00 96.44 83 LYS A O 1
ATOM 669 N N . PRO A 1 84 ? 18.545 -10.199 -7.266 1.00 96.31 84 PRO A N 1
ATOM 670 C CA . PRO A 1 84 ? 18.780 -8.856 -6.742 1.00 96.31 84 PRO A CA 1
ATOM 671 C C . PRO A 1 84 ? 19.553 -7.966 -7.721 1.00 96.31 84 PRO A C 1
ATOM 673 O O . PRO A 1 84 ? 20.277 -8.451 -8.587 1.00 96.31 84 PRO A O 1
ATOM 676 N N . PHE A 1 85 ? 19.398 -6.655 -7.549 1.00 97.25 85 PHE A N 1
ATOM 677 C CA . PHE A 1 85 ? 20.233 -5.641 -8.189 1.00 97.25 85 PHE A CA 1
ATOM 678 C C . PHE A 1 85 ? 21.588 -5.569 -7.475 1.00 97.25 85 PHE A C 1
ATOM 680 O O . PHE A 1 85 ? 21.643 -5.700 -6.249 1.00 97.25 85 PHE A O 1
ATOM 687 N N . ASP A 1 86 ? 22.670 -5.345 -8.222 1.00 97.38 86 ASP A N 1
ATOM 688 C CA . ASP A 1 86 ? 23.973 -5.056 -7.622 1.00 97.38 86 ASP A CA 1
ATOM 689 C C . ASP A 1 86 ? 23.987 -3.604 -7.125 1.00 97.38 86 ASP A C 1
ATOM 691 O O . ASP A 1 86 ? 23.787 -2.660 -7.894 1.00 97.38 86 ASP A O 1
ATOM 695 N N . ALA A 1 87 ? 24.233 -3.419 -5.827 1.00 97.00 87 ALA A N 1
ATOM 696 C CA . ALA A 1 87 ? 24.308 -2.099 -5.213 1.00 97.00 87 ALA A CA 1
ATOM 697 C C . ALA A 1 87 ? 25.398 -1.220 -5.849 1.00 97.00 87 ALA A C 1
ATOM 699 O O . ALA A 1 87 ? 25.228 -0.006 -5.905 1.00 97.00 87 ALA A O 1
ATOM 700 N N . LYS A 1 88 ? 26.474 -1.816 -6.383 1.00 97.94 88 LYS A N 1
ATOM 701 C CA . LYS A 1 88 ? 27.559 -1.089 -7.064 1.00 97.94 88 LYS A CA 1
ATOM 702 C C . LYS A 1 88 ? 27.141 -0.492 -8.409 1.00 97.94 88 LYS A C 1
ATOM 704 O O . LYS A 1 88 ? 27.803 0.417 -8.892 1.00 97.94 88 LYS A O 1
ATOM 709 N N . LEU A 1 89 ? 26.063 -1.001 -9.010 1.00 97.75 89 LEU A N 1
ATOM 710 C CA . LEU A 1 89 ? 25.509 -0.496 -10.271 1.00 97.75 89 LEU A CA 1
ATOM 711 C C . LEU A 1 89 ? 24.395 0.539 -10.052 1.00 97.75 89 LEU A C 1
ATOM 713 O O . LEU A 1 89 ? 23.855 1.085 -11.016 1.00 97.75 89 LEU A O 1
ATOM 717 N N . THR A 1 90 ? 24.038 0.809 -8.792 1.00 98.19 90 THR A N 1
ATOM 718 C CA . THR A 1 90 ? 23.099 1.879 -8.452 1.00 98.19 90 THR A CA 1
ATOM 719 C C . THR A 1 90 ? 23.792 3.227 -8.603 1.00 98.19 90 THR A C 1
ATOM 721 O O . THR A 1 90 ? 24.874 3.428 -8.056 1.00 98.19 90 THR A O 1
ATOM 724 N N . HIS A 1 91 ? 23.169 4.153 -9.323 1.00 98.06 91 HIS A N 1
ATOM 725 C CA . HIS A 1 91 ? 23.714 5.486 -9.576 1.00 98.06 91 HIS A CA 1
ATOM 726 C C . HIS A 1 91 ? 22.612 6.544 -9.519 1.00 98.06 91 HIS A C 1
ATOM 728 O O . HIS A 1 91 ? 21.427 6.222 -9.575 1.00 98.06 91 HIS A O 1
ATOM 734 N N . LYS A 1 92 ? 23.008 7.811 -9.388 1.00 98.31 92 LYS A N 1
ATOM 735 C CA . LYS A 1 92 ? 22.082 8.939 -9.482 1.00 98.31 92 LYS A CA 1
ATOM 736 C C . LYS A 1 92 ? 21.608 9.103 -10.927 1.00 98.31 92 LYS A C 1
ATOM 738 O O . LYS A 1 92 ? 22.440 9.121 -11.831 1.00 98.31 92 LYS A O 1
ATOM 743 N N . ALA A 1 93 ? 20.296 9.174 -11.129 1.00 98.12 93 ALA A N 1
ATOM 744 C CA . ALA A 1 93 ? 19.685 9.422 -12.431 1.00 98.12 93 ALA A CA 1
ATOM 745 C C . ALA A 1 93 ? 18.431 10.291 -12.293 1.00 98.12 93 ALA A C 1
ATOM 747 O O . ALA A 1 93 ? 17.821 10.356 -11.222 1.00 98.12 93 ALA A O 1
ATOM 748 N N . ASP A 1 94 ? 18.044 10.918 -13.398 1.00 97.81 94 ASP A N 1
ATOM 749 C CA . ASP A 1 94 ? 16.821 11.707 -13.494 1.00 97.81 94 ASP A CA 1
ATOM 750 C C . ASP A 1 94 ? 15.569 10.822 -13.434 1.00 97.81 94 ASP A C 1
ATOM 752 O O . ASP A 1 94 ? 15.483 9.771 -14.072 1.00 97.81 94 ASP A O 1
ATOM 756 N N . PHE A 1 95 ? 14.574 11.283 -12.683 1.00 96.69 95 PHE A N 1
ATOM 757 C CA . PHE A 1 95 ? 13.219 10.754 -12.651 1.00 96.69 95 PHE A CA 1
ATOM 758 C C . PHE A 1 95 ? 12.246 11.894 -12.944 1.00 96.69 95 PHE A C 1
ATOM 760 O O . PHE A 1 95 ? 12.191 12.878 -12.201 1.00 96.69 95 PHE A O 1
ATOM 767 N N . LYS A 1 96 ? 11.486 11.762 -14.033 1.00 93.62 96 LYS A N 1
ATOM 768 C CA . LYS A 1 96 ? 10.467 12.736 -14.428 1.00 93.62 96 LYS A CA 1
ATOM 769 C C . LYS A 1 96 ? 9.211 12.512 -13.591 1.00 93.62 96 LYS A C 1
ATOM 771 O O . LYS A 1 96 ? 8.589 11.458 -13.693 1.00 93.62 96 LYS A O 1
ATOM 776 N N . VAL A 1 97 ? 8.879 13.476 -12.739 1.00 90.38 97 VAL A N 1
ATOM 777 C CA . VAL A 1 97 ? 7.667 13.444 -11.905 1.00 90.38 97 VAL A CA 1
ATOM 778 C C . VAL A 1 97 ? 6.455 13.863 -12.737 1.00 90.38 97 VAL A C 1
ATOM 780 O O . VAL A 1 97 ? 5.409 13.227 -12.672 1.00 90.38 97 VAL A O 1
ATOM 783 N N . ASP A 1 98 ? 6.634 14.898 -13.553 1.00 87.12 98 ASP A N 1
ATOM 784 C CA . ASP A 1 98 ? 5.670 15.412 -14.522 1.00 87.12 98 ASP A CA 1
ATOM 785 C C . ASP A 1 98 ? 6.428 16.034 -15.718 1.00 87.12 98 ASP A C 1
ATOM 787 O O . ASP A 1 98 ? 7.616 15.757 -15.908 1.00 87.12 98 ASP A O 1
ATOM 791 N N . GLN A 1 99 ? 5.746 16.816 -16.564 1.00 84.81 99 GLN A N 1
ATOM 792 C CA . GLN A 1 99 ? 6.346 17.418 -17.765 1.00 84.81 99 GLN A CA 1
ATOM 793 C C . GLN A 1 99 ? 7.471 18.415 -17.448 1.00 84.81 99 GLN A C 1
ATOM 795 O O . GLN A 1 99 ? 8.428 18.498 -18.217 1.00 84.81 99 GLN A O 1
ATOM 800 N N . ASP A 1 100 ? 7.381 19.117 -16.319 1.00 92.06 100 ASP A N 1
ATOM 801 C CA . ASP A 1 100 ? 8.266 20.233 -15.974 1.00 92.06 100 ASP A CA 1
ATOM 802 C C . ASP A 1 100 ? 9.176 19.912 -14.775 1.00 92.06 100 ASP A C 1
ATOM 804 O O . ASP A 1 100 ? 10.177 20.592 -14.535 1.00 92.06 100 ASP A O 1
ATOM 808 N N . THR A 1 101 ? 8.867 18.849 -14.030 1.00 94.69 101 THR A N 1
ATOM 809 C CA . THR A 1 101 ? 9.549 18.485 -12.789 1.00 94.69 101 THR A CA 1
ATOM 810 C C . THR A 1 101 ? 10.388 17.225 -12.961 1.00 94.69 101 THR A C 1
ATOM 812 O O . THR A 1 101 ? 9.879 16.123 -13.174 1.00 94.69 101 THR A O 1
ATOM 815 N N . THR A 1 102 ? 11.702 17.368 -12.783 1.00 96.44 102 THR A N 1
ATOM 816 C CA . THR A 1 102 ? 12.654 16.250 -12.738 1.00 96.44 102 THR A CA 1
ATOM 817 C C . THR A 1 102 ? 13.413 16.252 -11.418 1.00 96.44 102 THR A C 1
ATOM 819 O O . THR A 1 102 ? 13.875 17.295 -10.955 1.00 96.44 102 THR A O 1
ATOM 822 N N . VAL A 1 103 ? 13.556 15.074 -10.811 1.00 97.00 103 VAL A N 1
ATOM 823 C CA . VAL A 1 103 ? 14.294 14.880 -9.557 1.00 97.00 103 VAL A CA 1
ATOM 824 C C . VAL A 1 103 ? 15.365 13.810 -9.713 1.00 97.00 103 VAL A C 1
ATOM 826 O O . VAL A 1 103 ? 15.225 12.879 -10.499 1.00 97.00 103 VAL A O 1
ATOM 829 N N . GLN A 1 104 ? 16.435 13.911 -8.929 1.00 98.12 104 GLN A N 1
ATOM 830 C CA . GLN A 1 104 ? 17.508 12.917 -8.914 1.00 98.12 104 GLN A CA 1
ATOM 831 C C . GLN A 1 104 ? 17.202 11.794 -7.917 1.00 98.12 104 GLN A C 1
ATOM 833 O O . GLN A 1 104 ? 17.019 12.040 -6.722 1.00 98.12 104 GLN A O 1
ATOM 838 N N . VAL A 1 105 ? 17.207 10.548 -8.390 1.00 98.19 105 VAL A N 1
ATOM 839 C CA . VAL A 1 105 ? 16.920 9.348 -7.588 1.00 98.19 105 VAL A CA 1
ATOM 840 C C . VAL A 1 105 ? 18.075 8.353 -7.638 1.00 98.19 105 VAL A C 1
ATOM 842 O O . VAL A 1 105 ? 18.896 8.378 -8.551 1.00 98.19 105 VAL A O 1
ATOM 845 N N . ASP A 1 106 ? 18.142 7.450 -6.659 1.00 98.38 106 ASP A N 1
ATOM 846 C CA . ASP A 1 106 ? 19.030 6.288 -6.747 1.00 98.38 106 ASP A CA 1
ATOM 847 C C . ASP A 1 106 ? 18.414 5.259 -7.703 1.00 98.38 106 ASP A C 1
ATOM 849 O O . ASP A 1 106 ? 17.487 4.536 -7.337 1.00 98.38 106 ASP A O 1
ATOM 853 N N . MET A 1 107 ? 18.924 5.187 -8.927 1.00 98.50 107 MET A N 1
ATOM 854 C CA . MET A 1 107 ? 18.454 4.280 -9.967 1.00 98.50 107 MET A CA 1
ATOM 855 C C . MET A 1 107 ? 19.220 2.961 -9.905 1.00 98.50 107 MET A C 1
ATOM 857 O O . MET A 1 107 ? 20.427 2.910 -10.146 1.00 98.50 107 MET A O 1
ATOM 861 N N . MET A 1 108 ? 18.526 1.872 -9.574 1.00 98.38 108 MET A N 1
ATOM 862 C CA . MET A 1 108 ? 19.094 0.528 -9.652 1.00 98.38 108 MET A CA 1
ATOM 863 C C . MET A 1 108 ? 19.125 0.071 -11.106 1.00 98.38 108 MET A C 1
ATOM 865 O O . MET A 1 108 ? 18.192 0.344 -11.858 1.00 98.38 108 MET A O 1
ATOM 869 N N . LYS A 1 109 ? 20.155 -0.692 -11.477 1.00 97.75 109 LYS A N 1
ATOM 870 C CA . LYS A 1 109 ? 20.311 -1.250 -12.822 1.00 97.75 109 LYS A CA 1
ATOM 871 C C . LYS A 1 109 ? 20.519 -2.758 -12.775 1.00 97.75 109 LYS A C 1
ATOM 873 O O . LYS A 1 109 ? 21.324 -3.247 -11.979 1.00 97.75 109 LYS A O 1
ATOM 878 N N . ARG A 1 110 ? 19.827 -3.502 -13.642 1.00 97.69 110 ARG A N 1
ATOM 879 C CA . ARG A 1 110 ? 20.109 -4.925 -13.875 1.00 97.69 110 ARG A CA 1
ATOM 880 C C . ARG A 1 110 ? 19.637 -5.389 -15.250 1.00 97.69 110 ARG A C 1
ATOM 882 O O . ARG A 1 110 ? 18.436 -5.499 -15.499 1.00 97.69 110 ARG A O 1
ATOM 889 N N . THR A 1 111 ? 20.583 -5.832 -16.070 1.00 97.81 111 THR A N 1
ATOM 890 C CA . THR A 1 111 ? 20.289 -6.572 -17.299 1.00 97.81 111 THR A CA 1
ATOM 891 C C . THR A 1 111 ? 19.939 -8.030 -16.985 1.00 97.81 111 THR A C 1
ATOM 893 O O . THR A 1 111 ? 20.600 -8.691 -16.179 1.00 97.81 111 THR A O 1
ATOM 896 N N . GLY A 1 112 ? 18.882 -8.563 -17.593 1.00 96.75 112 GLY A N 1
ATOM 897 C CA . GLY A 1 112 ? 18.506 -9.963 -17.415 1.00 96.75 112 GLY A CA 1
ATOM 898 C C . GLY A 1 112 ? 17.223 -10.347 -18.137 1.00 96.75 112 GLY A C 1
ATOM 899 O O . GLY A 1 112 ? 16.623 -9.536 -18.829 1.00 96.75 112 GLY A O 1
ATOM 900 N N . ARG A 1 113 ? 16.792 -11.601 -17.965 1.00 97.44 113 ARG A N 1
ATOM 901 C CA . ARG A 1 113 ? 15.525 -12.080 -18.533 1.00 97.44 113 ARG A CA 1
ATOM 902 C C . ARG A 1 113 ? 14.351 -11.822 -17.591 1.00 97.44 113 ARG A C 1
ATOM 904 O O . ARG A 1 113 ? 14.387 -12.332 -16.467 1.00 97.44 113 ARG A O 1
ATOM 911 N N . TYR A 1 114 ? 13.333 -11.127 -18.084 1.00 97.81 114 TYR A N 1
ATOM 912 C CA . TYR A 1 114 ? 12.083 -10.803 -17.390 1.00 97.81 114 TYR A CA 1
ATOM 913 C C . TYR A 1 114 ? 10.888 -11.160 -18.269 1.00 97.81 114 TYR A C 1
ATOM 915 O O . TYR A 1 114 ? 11.033 -11.283 -19.486 1.00 97.81 114 TYR A O 1
ATOM 923 N N . ASP A 1 115 ? 9.726 -11.307 -17.644 1.00 98.00 115 ASP A N 1
ATOM 924 C CA . ASP A 1 115 ? 8.462 -11.407 -18.361 1.00 98.00 115 ASP A CA 1
ATOM 925 C C . ASP A 1 115 ? 7.966 -9.986 -18.634 1.00 98.00 115 ASP A C 1
ATOM 927 O O . ASP A 1 115 ? 7.820 -9.185 -17.707 1.00 98.00 115 ASP A O 1
ATOM 931 N N . ILE A 1 116 ? 7.787 -9.655 -19.911 1.00 98.38 116 ILE A N 1
ATOM 932 C CA . ILE A 1 116 ? 7.456 -8.311 -20.389 1.00 98.38 116 ILE A CA 1
ATOM 933 C C . ILE A 1 116 ? 6.412 -8.396 -21.504 1.00 98.38 116 ILE A C 1
ATOM 935 O O . ILE A 1 116 ? 6.343 -9.387 -22.229 1.00 98.38 116 ILE A O 1
ATOM 939 N N . TYR A 1 117 ? 5.599 -7.356 -21.641 1.00 98.25 117 TYR A N 1
ATOM 940 C CA . TYR A 1 117 ? 4.667 -7.162 -22.741 1.00 98.25 117 TYR A CA 1
ATOM 941 C C . TYR A 1 117 ? 4.567 -5.669 -23.063 1.00 98.25 117 TYR A C 1
ATOM 943 O O . TYR A 1 117 ? 4.528 -4.839 -22.159 1.00 98.25 117 TYR A O 1
ATOM 951 N N . GLN A 1 118 ? 4.525 -5.328 -24.348 1.00 97.31 118 GLN A N 1
ATOM 952 C CA . GLN A 1 118 ? 4.189 -3.983 -24.805 1.00 97.31 118 GLN A CA 1
ATOM 953 C C . GLN A 1 118 ? 2.752 -4.008 -25.306 1.00 97.31 118 GL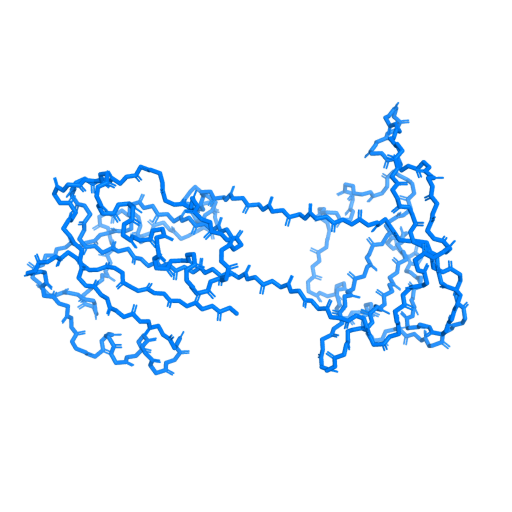N A C 1
ATOM 955 O O . GLN A 1 118 ? 2.422 -4.793 -26.193 1.00 97.31 118 GLN A O 1
ATOM 960 N N . ASP A 1 119 ? 1.907 -3.168 -24.724 1.00 95.88 119 ASP A N 1
ATOM 961 C CA . ASP A 1 119 ? 0.525 -2.983 -25.126 1.00 95.88 119 ASP A CA 1
ATOM 962 C C . ASP A 1 119 ? 0.417 -1.770 -26.060 1.00 95.88 119 ASP A C 1
ATOM 964 O O . ASP A 1 119 ? 0.304 -0.642 -25.576 1.00 95.88 119 ASP A O 1
ATOM 968 N N . PRO A 1 120 ? 0.453 -1.959 -27.392 1.00 93.75 120 PRO A N 1
ATOM 969 C CA . PRO A 1 120 ? 0.404 -0.841 -28.329 1.00 93.75 120 PRO A CA 1
ATOM 970 C C . PRO A 1 120 ? -0.955 -0.130 -28.330 1.00 93.75 120 PRO A C 1
ATOM 972 O O . PRO A 1 120 ? -1.029 1.026 -28.730 1.00 93.75 120 PRO A O 1
ATOM 975 N N . VAL A 1 121 ? -2.029 -0.802 -27.892 1.00 91.62 121 VAL A N 1
ATOM 976 C CA . VAL A 1 121 ? -3.377 -0.215 -27.852 1.00 91.62 121 VAL A CA 1
ATOM 977 C C . VAL A 1 121 ? -3.469 0.812 -26.730 1.00 91.62 121 VAL A C 1
ATOM 979 O O . VAL A 1 121 ? -3.965 1.912 -26.944 1.00 91.62 121 VAL A O 1
ATOM 982 N N . ASN A 1 122 ? -2.943 0.459 -25.557 1.00 91.75 122 ASN A N 1
ATOM 983 C CA . ASN A 1 122 ? -2.963 1.307 -24.365 1.00 91.75 122 ASN A CA 1
ATOM 984 C C . ASN A 1 122 ? -1.650 2.074 -24.148 1.00 91.75 122 ASN A C 1
ATOM 986 O O . ASN A 1 122 ? -1.471 2.672 -23.091 1.00 91.75 122 ASN A O 1
ATOM 990 N N . GLN A 1 123 ? -0.723 2.028 -25.114 1.00 95.69 123 GLN A N 1
ATOM 991 C CA . GLN A 1 123 ? 0.557 2.750 -25.086 1.00 95.69 123 GLN A CA 1
ATOM 992 C C . GLN A 1 123 ? 1.291 2.553 -23.755 1.00 95.69 123 GLN A C 1
ATOM 994 O O . GLN A 1 123 ? 1.578 3.495 -23.022 1.00 95.69 123 GLN A O 1
ATOM 999 N N . THR A 1 124 ? 1.464 1.286 -23.378 1.00 96.50 124 THR A N 1
ATOM 1000 C CA . THR A 1 124 ? 1.963 0.905 -22.055 1.00 96.50 124 THR A CA 1
ATOM 1001 C C . THR A 1 124 ? 2.915 -0.278 -22.158 1.00 96.50 124 THR A C 1
ATOM 1003 O O . THR A 1 124 ? 2.645 -1.259 -22.848 1.00 96.50 124 THR A O 1
ATOM 1006 N N . THR A 1 125 ? 4.015 -0.233 -21.413 1.00 97.56 125 THR A N 1
ATOM 1007 C CA . THR A 1 125 ? 4.924 -1.364 -21.211 1.00 97.56 125 THR A CA 1
ATOM 1008 C C . THR A 1 125 ? 4.675 -1.999 -19.846 1.00 97.56 125 THR A C 1
ATOM 1010 O O . THR A 1 125 ? 4.718 -1.327 -18.819 1.00 97.56 125 THR A O 1
ATOM 1013 N N . VAL A 1 126 ? 4.450 -3.311 -19.816 1.00 97.81 126 VAL A N 1
ATOM 1014 C CA . VAL A 1 126 ? 4.195 -4.082 -18.594 1.00 97.81 126 VAL A CA 1
ATOM 1015 C C . VAL A 1 126 ? 5.315 -5.079 -18.360 1.00 97.81 126 VAL A C 1
ATOM 1017 O O . VAL A 1 126 ? 5.716 -5.789 -19.279 1.00 97.81 126 VAL A O 1
ATOM 1020 N N . MET A 1 127 ? 5.808 -5.171 -17.128 1.00 98.00 127 MET A N 1
ATOM 1021 C CA . MET A 1 127 ? 6.864 -6.107 -16.745 1.00 98.00 127 MET A CA 1
ATOM 1022 C C . MET A 1 127 ? 6.592 -6.739 -15.384 1.00 98.00 127 MET A C 1
ATOM 10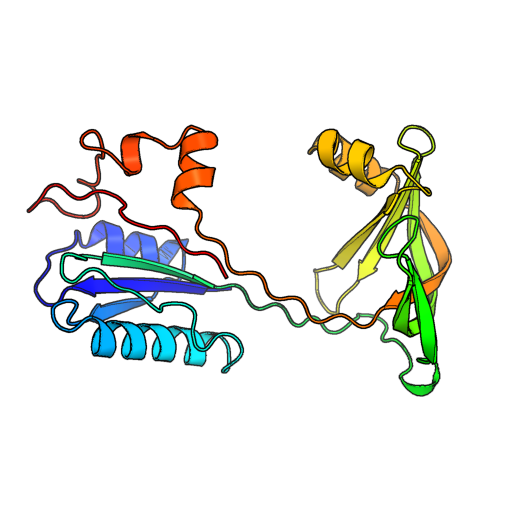24 O O . MET A 1 127 ? 6.127 -6.069 -14.466 1.00 98.00 127 MET A O 1
ATOM 1028 N N . MET A 1 128 ? 6.970 -8.006 -15.222 1.00 97.75 128 MET A N 1
ATOM 1029 C CA . MET A 1 128 ? 6.997 -8.682 -13.926 1.00 97.75 128 MET A CA 1
ATOM 1030 C C . MET A 1 128 ? 8.416 -8.751 -13.357 1.00 97.75 128 MET A C 1
ATOM 1032 O O . MET A 1 128 ? 9.344 -9.267 -13.987 1.00 97.75 128 MET A O 1
ATOM 1036 N N . VAL A 1 129 ? 8.579 -8.277 -12.122 1.00 97.12 129 VAL A N 1
ATOM 1037 C CA . VAL A 1 129 ? 9.825 -8.361 -11.353 1.00 97.12 129 VAL A CA 1
ATOM 1038 C C . VAL A 1 129 ? 9.610 -9.296 -10.155 1.00 97.12 129 VAL A C 1
ATOM 1040 O O . VAL A 1 129 ? 8.945 -8.914 -9.188 1.00 97.12 129 VAL A O 1
ATOM 1043 N N . PRO A 1 130 ? 10.142 -10.531 -10.193 1.00 96.75 130 PRO A N 1
ATOM 1044 C CA . PRO A 1 130 ? 9.850 -11.53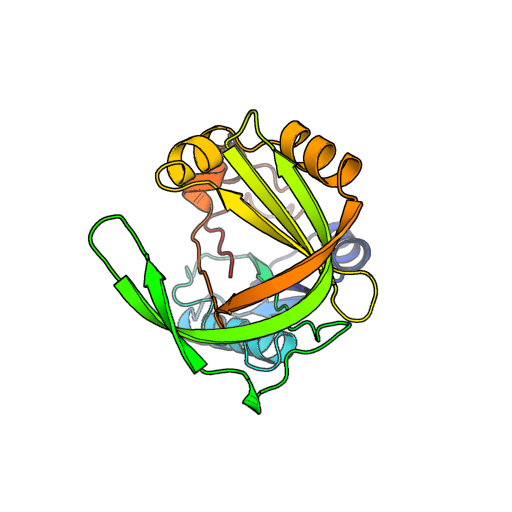5 -9.176 1.00 96.75 130 PRO A CA 1
ATOM 1045 C C . PRO A 1 130 ? 10.595 -11.292 -7.861 1.00 96.75 130 PRO A C 1
ATOM 1047 O O . PRO A 1 130 ? 11.783 -10.941 -7.832 1.00 96.75 130 PRO A O 1
ATOM 1050 N N . TYR A 1 131 ? 9.907 -11.553 -6.751 1.00 96.69 131 TYR A N 1
ATOM 1051 C CA . TYR A 1 131 ? 10.511 -11.736 -5.435 1.00 96.69 131 TYR A CA 1
ATOM 1052 C C . TYR A 1 131 ? 10.854 -13.212 -5.205 1.00 96.69 131 TYR A C 1
ATOM 1054 O O . TYR A 1 131 ? 10.352 -14.102 -5.883 1.00 96.69 131 TYR A O 1
ATOM 1062 N N . LYS A 1 132 ? 11.699 -13.498 -4.212 1.00 95.25 132 LYS A N 1
ATOM 1063 C CA . LYS A 1 132 ? 11.864 -14.857 -3.692 1.00 95.25 132 LYS A CA 1
ATOM 1064 C C . LYS A 1 132 ? 10.525 -15.348 -3.141 1.00 95.25 132 LYS A C 1
ATOM 1066 O O . LYS A 1 132 ? 9.919 -14.662 -2.321 1.00 95.25 132 LYS A O 1
ATOM 1071 N N . GLY A 1 133 ? 10.120 -16.550 -3.542 1.00 92.50 133 GLY A N 1
ATOM 1072 C CA . GLY A 1 133 ? 8.838 -17.147 -3.172 1.00 92.50 133 GLY A CA 1
ATOM 1073 C C . GLY A 1 133 ? 7.851 -17.102 -4.336 1.00 92.50 133 GLY A C 1
ATOM 1074 O O . GLY A 1 133 ? 8.229 -17.361 -5.472 1.00 92.50 133 GLY A O 1
ATOM 1075 N N . ASN A 1 134 ? 6.590 -16.794 -4.045 1.00 91.62 134 ASN A N 1
ATOM 1076 C CA . ASN A 1 134 ? 5.466 -16.853 -4.987 1.00 91.62 134 ASN A CA 1
ATOM 1077 C C . ASN A 1 134 ? 4.866 -15.472 -5.318 1.00 91.62 134 ASN A C 1
ATOM 1079 O O . ASN A 1 134 ? 3.736 -15.388 -5.791 1.00 91.62 134 ASN A O 1
ATOM 1083 N N . THR A 1 135 ? 5.581 -14.381 -5.037 1.00 94.25 135 THR A N 1
ATOM 1084 C CA . THR A 1 135 ? 5.108 -13.006 -5.270 1.00 94.25 135 THR A CA 1
ATOM 1085 C C . THR A 1 135 ? 5.964 -12.322 -6.328 1.00 94.25 135 THR A C 1
ATOM 1087 O O . THR A 1 135 ? 7.183 -12.475 -6.346 1.00 94.25 135 THR A O 1
ATOM 1090 N N . SER A 1 136 ? 5.335 -11.514 -7.177 1.00 95.19 136 SER A N 1
ATOM 1091 C CA . SER A 1 136 ? 6.011 -10.674 -8.168 1.00 95.19 136 SER A CA 1
ATOM 1092 C C . SER A 1 136 ? 5.408 -9.275 -8.170 1.00 95.19 136 SER A C 1
ATOM 1094 O O . SER A 1 136 ? 4.224 -9.110 -7.887 1.00 95.19 136 SER A O 1
ATOM 1096 N N . MET A 1 137 ? 6.223 -8.275 -8.489 1.00 95.75 137 MET A N 1
ATOM 1097 C CA . MET A 1 137 ? 5.768 -6.911 -8.743 1.00 95.75 137 MET A CA 1
ATOM 1098 C C . MET A 1 137 ? 5.437 -6.755 -10.225 1.00 95.75 137 MET A C 1
ATOM 1100 O O . MET A 1 137 ? 6.293 -7.040 -11.059 1.00 95.75 137 MET A O 1
ATOM 1104 N N . MET A 1 138 ? 4.232 -6.284 -10.541 1.00 96.62 138 MET A N 1
ATOM 1105 C CA . MET A 1 138 ? 3.882 -5.838 -11.890 1.00 96.62 138 MET A CA 1
ATOM 1106 C C . MET A 1 138 ? 4.188 -4.346 -12.002 1.00 96.62 138 MET A C 1
ATOM 1108 O O . MET A 1 138 ? 3.621 -3.543 -11.265 1.00 96.62 138 MET A O 1
ATOM 1112 N N . ILE A 1 139 ? 5.094 -3.985 -12.903 1.00 96.56 139 ILE A N 1
ATOM 1113 C CA . ILE A 1 139 ? 5.389 -2.599 -13.260 1.00 96.56 139 ILE A CA 1
ATOM 1114 C C . ILE A 1 139 ? 4.615 -2.296 -14.534 1.00 96.56 139 ILE A C 1
ATOM 1116 O O . ILE A 1 139 ? 4.766 -3.009 -15.524 1.00 96.56 139 ILE A O 1
ATOM 1120 N N . VAL A 1 140 ? 3.796 -1.251 -14.490 1.00 96.94 140 VAL A N 1
ATOM 1121 C CA . VAL A 1 140 ? 3.008 -0.753 -15.617 1.00 96.94 140 VAL A CA 1
ATOM 1122 C C . VAL A 1 140 ? 3.525 0.648 -15.917 1.00 96.94 140 VAL A C 1
ATOM 1124 O O . VAL A 1 140 ? 3.351 1.556 -15.109 1.00 96.94 140 VAL A O 1
ATOM 1127 N N . LEU A 1 141 ? 4.238 0.791 -17.028 1.00 96.44 141 LEU A N 1
ATOM 1128 C CA . LEU A 1 141 ? 4.877 2.031 -17.447 1.00 96.44 141 LEU A CA 1
ATOM 1129 C C . LEU A 1 141 ? 4.159 2.559 -18.697 1.00 96.44 141 LEU A C 1
ATOM 1131 O O . LEU A 1 141 ? 4.388 2.007 -19.776 1.00 96.44 141 LEU A O 1
ATOM 1135 N N . PRO A 1 142 ? 3.274 3.562 -18.570 1.00 96.00 142 PRO A N 1
ATOM 1136 C CA . PRO A 1 142 ? 2.662 4.204 -19.728 1.00 96.00 142 PRO A CA 1
ATOM 1137 C C . PRO A 1 142 ? 3.705 5.010 -20.512 1.00 96.00 142 PRO A C 1
ATOM 1139 O O . PRO A 1 142 ? 4.701 5.464 -19.943 1.00 96.00 142 PRO A O 1
ATOM 1142 N N . ASP A 1 143 ? 3.453 5.213 -21.802 1.00 95.38 143 ASP A N 1
ATOM 1143 C CA . ASP A 1 143 ? 4.225 6.128 -22.640 1.00 95.38 143 ASP A CA 1
ATOM 1144 C C . ASP A 1 143 ? 4.090 7.582 -22.131 1.00 95.38 143 ASP A C 1
ATOM 1146 O O . ASP A 1 143 ? 3.173 7.931 -21.375 1.00 95.38 143 ASP A O 1
ATOM 1150 N N . ASP A 1 144 ? 5.013 8.456 -22.542 1.00 92.25 144 ASP A N 1
ATOM 1151 C CA . ASP A 1 144 ? 5.052 9.855 -22.099 1.00 92.25 144 ASP A CA 1
ATOM 1152 C C . ASP A 1 144 ? 3.694 10.557 -22.330 1.00 92.25 144 ASP A C 1
ATOM 1154 O O . ASP A 1 144 ? 3.155 10.594 -23.437 1.00 92.25 144 ASP A O 1
ATOM 1158 N N . GLY A 1 145 ? 3.129 11.131 -21.261 1.00 90.75 145 GLY A N 1
ATOM 1159 C CA . GLY A 1 145 ? 1.835 11.824 -21.290 1.00 90.75 145 GLY A CA 1
ATOM 1160 C C . GLY A 1 145 ? 0.598 10.929 -21.139 1.00 90.75 145 GLY A C 1
ATOM 1161 O O . GLY A 1 145 ? -0.513 11.455 -21.132 1.00 90.75 145 GLY A O 1
ATOM 1162 N N . LYS A 1 146 ? 0.759 9.607 -20.971 1.00 93.25 146 LYS A N 1
ATOM 1163 C CA . LYS A 1 146 ? -0.358 8.642 -20.935 1.00 93.25 146 LYS A CA 1
ATOM 1164 C C . LYS A 1 146 ? -0.783 8.171 -19.545 1.00 93.25 146 LYS A C 1
ATOM 1166 O O . LYS A 1 146 ? -1.730 7.400 -19.427 1.00 93.25 146 LYS A O 1
ATOM 1171 N N . MET A 1 147 ? -0.153 8.681 -18.484 1.00 92.75 147 MET A N 1
ATOM 1172 C CA . MET A 1 147 ? -0.468 8.287 -17.102 1.00 92.75 147 MET A CA 1
ATOM 1173 C C . MET A 1 147 ? -1.946 8.492 -16.745 1.00 92.75 147 MET A C 1
ATOM 1175 O O . MET A 1 147 ? -2.583 7.566 -16.257 1.00 92.75 147 MET A O 1
ATOM 1179 N N . LYS A 1 148 ? -2.518 9.661 -17.054 1.00 92.19 148 LYS A N 1
ATOM 1180 C CA . LYS A 1 148 ? -3.921 9.958 -16.729 1.00 92.19 148 LYS A CA 1
ATOM 1181 C C . LYS A 1 148 ? -4.899 9.008 -17.435 1.00 92.19 148 LYS A C 1
ATOM 1183 O O . LYS A 1 148 ? -5.829 8.505 -16.817 1.00 92.19 148 LYS A O 1
ATOM 1188 N N . GLU A 1 149 ? -4.668 8.734 -18.718 1.00 93.50 149 GLU A N 1
ATOM 1189 C CA . GLU A 1 149 ? -5.495 7.806 -19.504 1.00 93.50 149 GLU A CA 1
ATOM 1190 C C . GLU A 1 149 ? -5.406 6.376 -18.949 1.00 93.50 149 GLU A C 1
ATOM 1192 O O . GLU A 1 149 ? -6.413 5.670 -18.870 1.00 93.50 149 GLU A O 1
ATOM 1197 N N . LEU A 1 150 ? -4.212 5.957 -18.516 1.00 93.62 150 LEU A N 1
ATOM 1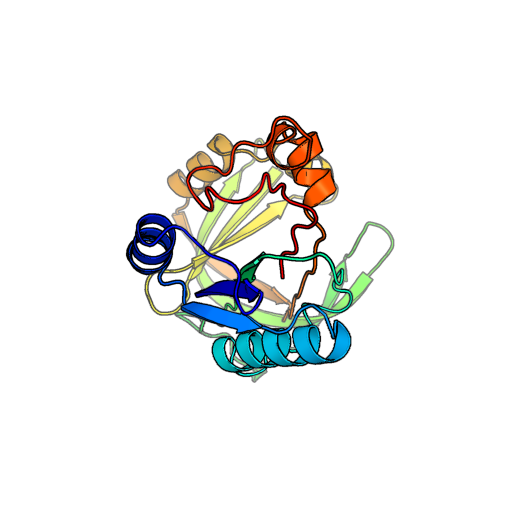198 C CA . LEU A 1 150 ? -4.006 4.677 -17.845 1.00 93.62 150 LEU A CA 1
ATOM 1199 C C . LEU A 1 150 ? -4.778 4.610 -16.517 1.00 93.62 150 LEU A C 1
ATOM 1201 O O . LEU A 1 150 ? -5.489 3.634 -16.284 1.00 93.62 150 LEU A O 1
ATOM 1205 N N . GLU A 1 151 ? -4.671 5.630 -15.662 1.00 93.25 151 GLU A N 1
ATOM 1206 C CA . GLU A 1 151 ? -5.351 5.690 -14.359 1.00 93.25 151 GLU A CA 1
ATOM 1207 C C . GLU A 1 151 ? -6.881 5.655 -14.489 1.00 93.25 151 GLU A C 1
ATOM 1209 O O . GLU A 1 151 ? -7.550 4.979 -13.708 1.00 93.25 151 GLU A O 1
ATOM 1214 N N . GLU A 1 152 ? -7.439 6.334 -15.494 1.00 93.75 152 GLU A N 1
ATOM 1215 C CA . GLU A 1 152 ? -8.886 6.388 -15.737 1.00 93.75 152 GLU A CA 1
ATOM 1216 C C . GLU A 1 152 ? -9.444 5.103 -16.377 1.00 93.75 152 GLU A C 1
ATOM 1218 O O . GLU A 1 152 ? -10.624 4.790 -16.208 1.00 93.75 152 GLU A O 1
ATOM 1223 N N . SER A 1 153 ? -8.620 4.346 -17.112 1.00 90.88 153 SER A N 1
ATOM 1224 C CA . SER A 1 153 ? -9.068 3.177 -17.887 1.00 90.88 153 SER A CA 1
ATOM 1225 C C . SER A 1 153 ? -8.715 1.824 -17.266 1.00 90.88 153 SER A C 1
ATOM 1227 O O . SER A 1 153 ? -9.343 0.808 -17.599 1.00 90.88 153 SER A O 1
ATOM 1229 N N . ILE A 1 154 ? -7.715 1.767 -16.379 1.00 94.94 154 ILE A N 1
ATOM 1230 C CA . ILE A 1 154 ? -7.216 0.506 -15.830 1.00 94.94 154 ILE A CA 1
ATOM 1231 C C . ILE A 1 154 ? -8.334 -0.281 -15.143 1.00 94.94 154 ILE A C 1
ATOM 1233 O O . ILE A 1 154 ? -9.106 0.215 -14.325 1.00 94.94 154 ILE A O 1
ATOM 1237 N N . CYS A 1 155 ? -8.438 -1.563 -15.491 1.00 94.38 155 CYS A N 1
ATOM 1238 C CA . CYS A 1 155 ? -9.482 -2.430 -14.966 1.00 94.38 155 CYS A CA 1
ATOM 1239 C C . CYS A 1 155 ? -9.028 -3.892 -14.960 1.00 94.38 155 CYS A C 1
ATOM 1241 O O . CYS A 1 155 ? -7.956 -4.244 -15.461 1.00 94.38 155 CYS A O 1
ATOM 1243 N N . ARG A 1 156 ? -9.869 -4.783 -14.419 1.00 95.44 156 ARG A N 1
ATOM 1244 C CA . ARG A 1 156 ? -9.569 -6.223 -14.331 1.00 95.44 156 ARG A CA 1
ATOM 1245 C C . ARG A 1 156 ? -9.238 -6.846 -15.694 1.00 95.44 156 ARG A C 1
ATOM 1247 O O . ARG A 1 156 ? -8.393 -7.736 -15.755 1.00 95.44 156 ARG A O 1
ATOM 1254 N N . HIS A 1 157 ? -9.893 -6.402 -16.770 1.00 95.06 157 HIS A N 1
ATOM 1255 C CA . HIS A 1 157 ? -9.638 -6.922 -18.114 1.00 95.06 157 HIS A CA 1
ATOM 1256 C C . HIS A 1 157 ? -8.220 -6.585 -18.591 1.00 95.06 157 HIS A C 1
ATOM 1258 O O . HIS A 1 157 ? -7.526 -7.477 -19.074 1.00 95.06 157 HIS A O 1
ATOM 1264 N N . HIS A 1 158 ? -7.765 -5.346 -18.371 1.00 94.75 158 HIS A N 1
ATOM 1265 C CA . HIS A 1 158 ? -6.403 -4.911 -18.690 1.00 94.75 158 HIS A CA 1
ATOM 1266 C C . HIS A 1 158 ? -5.359 -5.759 -17.959 1.00 94.75 158 HIS A C 1
ATOM 1268 O O . HIS A 1 158 ? -4.505 -6.362 -18.606 1.00 94.75 158 HIS A O 1
ATOM 1274 N N . LEU A 1 159 ? -5.498 -5.915 -16.636 1.00 95.12 159 LEU A N 1
ATOM 1275 C CA . LEU A 1 159 ? -4.579 -6.721 -15.822 1.00 95.12 159 LEU A CA 1
ATOM 1276 C C . LEU A 1 159 ? -4.487 -8.174 -16.305 1.00 95.12 159 LEU A C 1
ATOM 1278 O O . LEU A 1 159 ? -3.392 -8.729 -16.402 1.00 95.12 159 LEU A O 1
ATOM 1282 N N . LYS A 1 160 ? -5.631 -8.787 -16.639 1.00 95.94 160 LYS A N 1
ATOM 1283 C CA . LYS A 1 160 ? -5.668 -10.151 -17.175 1.00 95.94 160 LYS A CA 1
ATOM 1284 C C . LYS A 1 160 ? -5.002 -10.238 -18.550 1.00 95.94 160 LYS A C 1
ATOM 1286 O O . LYS A 1 160 ? -4.161 -11.106 -18.753 1.00 95.94 160 LYS A O 1
ATOM 1291 N N . ASN A 1 161 ? -5.356 -9.346 -19.475 1.00 95.94 161 ASN A N 1
ATOM 1292 C CA . ASN A 1 161 ? -4.789 -9.321 -20.824 1.00 95.94 161 ASN A CA 1
ATOM 1293 C C . ASN A 1 161 ? -3.269 -9.113 -20.798 1.00 95.94 161 ASN A C 1
ATOM 1295 O O . ASN A 1 161 ? -2.556 -9.809 -21.516 1.00 95.94 161 ASN A O 1
ATOM 1299 N N . TRP A 1 162 ? -2.767 -8.201 -19.960 1.00 97.00 162 TRP A N 1
ATOM 1300 C CA . TRP A 1 162 ? -1.329 -8.002 -19.801 1.00 97.00 162 TRP A CA 1
ATOM 1301 C C . TRP A 1 162 ? -0.654 -9.263 -19.283 1.00 97.00 162 TRP A C 1
ATOM 1303 O O . TRP A 1 162 ? 0.295 -9.719 -19.909 1.00 97.00 162 TRP A O 1
ATOM 1313 N N . HIS A 1 163 ? -1.177 -9.860 -18.207 1.00 95.62 163 HIS A N 1
ATOM 1314 C CA . HIS A 1 163 ? -0.625 -11.085 -17.632 1.00 95.62 163 HIS A CA 1
ATOM 1315 C C . HIS A 1 163 ? -0.572 -12.239 -18.647 1.00 95.62 163 HIS A C 1
ATOM 1317 O O . HIS A 1 163 ? 0.447 -12.915 -18.752 1.00 95.62 163 HIS A O 1
ATOM 1323 N N . ASP A 1 164 ? -1.641 -12.442 -19.421 1.00 97.19 164 ASP A N 1
ATOM 1324 C CA . ASP A 1 164 ? -1.738 -13.536 -20.396 1.00 97.19 164 ASP A CA 1
ATOM 1325 C C . ASP A 1 164 ? -0.799 -13.352 -21.608 1.00 97.19 164 ASP A C 1
ATOM 1327 O O . ASP A 1 164 ? -0.455 -14.329 -22.271 1.00 97.19 164 ASP A O 1
ATOM 1331 N N . LYS A 1 165 ? -0.376 -12.115 -21.905 1.00 97.81 165 LYS A N 1
ATOM 1332 C CA . LYS A 1 165 ? 0.493 -11.780 -23.049 1.00 97.81 165 LYS A CA 1
ATOM 1333 C C . LYS A 1 165 ? 1.968 -11.594 -22.695 1.00 97.81 165 LYS A C 1
ATOM 1335 O O . LYS A 1 165 ? 2.780 -11.354 -23.591 1.00 97.81 165 LYS A O 1
ATOM 1340 N N . LEU A 1 166 ? 2.323 -11.689 -21.416 1.00 97.75 166 LEU A N 1
ATOM 1341 C CA . LEU A 1 166 ? 3.712 -11.630 -20.978 1.00 97.75 166 LEU A CA 1
ATOM 1342 C C . LEU A 1 166 ? 4.551 -12.706 -21.674 1.00 97.75 166 LEU A C 1
ATOM 1344 O O . LEU A 1 166 ? 4.169 -13.873 -21.749 1.00 97.75 166 LEU A O 1
ATOM 1348 N N . PHE A 1 167 ? 5.740 -12.323 -22.130 1.00 97.88 167 PHE A N 1
ATOM 1349 C CA . PHE A 1 167 ? 6.718 -13.256 -22.674 1.00 97.88 167 PHE A CA 1
ATOM 1350 C C . PHE A 1 167 ? 8.120 -12.947 -22.156 1.00 97.88 167 PHE A C 1
ATOM 1352 O O . PHE A 1 167 ? 8.456 -11.819 -21.792 1.00 97.88 167 PHE A O 1
ATOM 1359 N N . ARG A 1 168 ? 8.970 -13.977 -22.125 1.00 97.75 168 ARG A N 1
ATOM 1360 C CA . ARG A 1 168 ? 10.275 -13.891 -21.470 1.00 97.75 168 ARG A CA 1
ATOM 1361 C C . ARG A 1 168 ? 11.364 -13.336 -22.384 1.00 97.75 168 ARG A C 1
ATOM 1363 O O . ARG A 1 168 ? 11.957 -14.087 -23.166 1.00 97.75 168 ARG A O 1
ATOM 1370 N N . SER A 1 169 ? 11.729 -12.071 -22.196 1.00 97.81 169 SER A N 1
ATOM 1371 C CA . SER A 1 169 ? 12.732 -11.361 -23.003 1.00 97.81 169 SER A CA 1
ATOM 1372 C C . SER A 1 169 ? 13.922 -10.859 -22.181 1.00 97.81 169 SER A C 1
ATOM 1374 O O . SER A 1 169 ? 13.858 -10.801 -20.954 1.00 97.81 169 SER A O 1
ATOM 1376 N N . SER A 1 170 ? 15.032 -10.530 -22.851 1.00 97.75 170 SER A N 1
ATOM 1377 C CA . SER A 1 170 ? 16.186 -9.865 -22.234 1.00 97.75 170 SER A CA 1
ATOM 1378 C C . SER A 1 170 ? 15.937 -8.362 -22.159 1.00 97.75 170 SER A C 1
ATOM 1380 O O . SER A 1 170 ? 15.650 -7.741 -23.177 1.00 97.75 170 SER A O 1
ATOM 1382 N N . VAL A 1 171 ? 16.068 -7.781 -20.969 1.00 97.75 171 VAL A N 1
ATOM 1383 C CA . VAL A 1 171 ? 15.791 -6.365 -20.705 1.00 97.75 171 VAL A CA 1
ATOM 1384 C C . VAL A 1 171 ? 16.906 -5.761 -19.860 1.00 97.75 171 VAL A C 1
ATOM 1386 O O . VAL A 1 171 ? 17.385 -6.401 -18.918 1.00 97.75 171 VAL A O 1
ATOM 1389 N N . ASP A 1 172 ? 17.302 -4.529 -20.181 1.00 97.31 172 ASP A N 1
ATOM 1390 C CA . ASP A 1 172 ? 18.116 -3.689 -19.301 1.00 97.31 172 ASP A CA 1
ATOM 1391 C C . ASP A 1 172 ? 17.187 -2.875 -18.389 1.00 97.31 172 ASP A C 1
ATOM 1393 O O . ASP A 1 172 ? 16.639 -1.855 -18.799 1.00 97.31 172 ASP A O 1
ATOM 1397 N N . LEU A 1 173 ? 16.922 -3.384 -17.181 1.00 97.62 173 LEU A N 1
ATOM 1398 C CA . LEU A 1 173 ? 15.963 -2.774 -16.261 1.00 97.62 173 LEU A CA 1
ATOM 1399 C C . LEU A 1 173 ? 16.632 -1.679 -15.427 1.00 97.62 173 LEU A C 1
ATOM 1401 O O . LEU A 1 173 ? 17.577 -1.956 -14.681 1.00 97.62 173 LEU A O 1
ATOM 1405 N N . PHE A 1 174 ? 16.062 -0.477 -15.497 1.00 97.75 174 PHE A N 1
ATOM 1406 C CA . PHE A 1 174 ? 16.342 0.650 -14.615 1.00 97.75 174 PHE A CA 1
ATOM 1407 C C . PHE A 1 174 ? 15.129 0.867 -13.715 1.00 97.75 174 PHE A C 1
ATOM 1409 O O . PHE A 1 174 ? 14.015 1.030 -14.206 1.00 97.75 174 PHE A O 1
ATOM 1416 N N . MET A 1 175 ? 15.326 0.812 -12.400 1.00 96.88 175 MET A N 1
ATOM 1417 C CA . MET A 1 175 ? 14.237 0.951 -11.436 1.00 96.88 175 MET A CA 1
ATOM 1418 C C . MET A 1 175 ? 14.688 1.806 -10.249 1.00 96.88 175 MET A C 1
ATOM 1420 O O . MET A 1 175 ? 15.706 1.476 -9.628 1.00 96.88 175 MET A O 1
ATOM 1424 N N . PRO A 1 176 ? 13.957 2.878 -9.893 1.00 97.19 176 PRO A N 1
ATOM 1425 C CA . PRO A 1 176 ? 14.330 3.709 -8.759 1.00 97.19 176 PRO A CA 1
ATOM 1426 C C . PRO A 1 176 ? 14.267 2.897 -7.464 1.00 97.19 176 PRO A C 1
ATOM 1428 O O . PRO A 1 176 ? 13.388 2.053 -7.276 1.00 97.19 176 PRO A O 1
ATOM 1431 N N . LYS A 1 177 ? 15.184 3.152 -6.531 1.00 95.88 177 LYS A N 1
ATOM 1432 C CA . LYS A 1 177 ? 14.991 2.732 -5.142 1.00 95.88 177 LYS A CA 1
ATOM 1433 C C . LYS A 1 177 ? 13.852 3.559 -4.566 1.00 95.88 177 LYS A C 1
ATOM 1435 O O . LYS A 1 177 ? 13.922 4.783 -4.566 1.00 95.88 177 LYS A O 1
ATOM 1440 N N . PHE A 1 178 ? 12.835 2.893 -4.036 1.00 92.25 178 PHE A N 1
ATOM 1441 C CA . PHE A 1 178 ? 11.691 3.558 -3.427 1.00 92.25 178 PHE A CA 1
ATOM 1442 C C . PHE A 1 178 ? 11.422 3.028 -2.020 1.00 92.25 178 PHE A C 1
ATOM 1444 O O . PHE A 1 178 ? 11.721 1.882 -1.678 1.00 92.25 178 PHE A O 1
ATOM 1451 N N . SER A 1 179 ? 10.839 3.900 -1.207 1.00 88.75 179 SER A N 1
ATOM 1452 C CA . SER A 1 179 ? 10.228 3.585 0.076 1.00 88.75 179 SER A CA 1
ATOM 1453 C C . SER A 1 179 ? 8.943 4.391 0.130 1.00 88.75 179 SER A C 1
ATOM 1455 O O . SER A 1 179 ? 8.997 5.617 0.146 1.00 88.75 179 SER A O 1
ATOM 1457 N N . ILE A 1 180 ? 7.805 3.707 0.097 1.00 87.75 180 ILE A N 1
ATOM 1458 C CA . ILE A 1 180 ? 6.489 4.337 0.010 1.00 87.75 180 ILE A CA 1
ATOM 1459 C C . ILE A 1 180 ? 5.692 3.918 1.240 1.00 87.75 180 ILE A C 1
ATOM 1461 O O . ILE A 1 180 ? 5.729 2.760 1.654 1.00 87.75 180 ILE A O 1
ATOM 1465 N N . SER A 1 181 ? 4.987 4.880 1.817 1.00 83.81 181 SER A N 1
ATOM 1466 C CA . SER A 1 181 ? 4.023 4.694 2.893 1.00 83.81 181 SER A CA 1
ATOM 1467 C C . SER A 1 181 ? 2.826 5.580 2.586 1.00 83.81 181 SER A C 1
ATOM 1469 O O . SER A 1 181 ? 3.021 6.748 2.250 1.00 83.81 181 SER A O 1
ATOM 1471 N N . ALA A 1 182 ? 1.614 5.057 2.721 1.00 81.81 182 ALA A N 1
ATOM 1472 C CA . ALA A 1 182 ? 0.394 5.837 2.573 1.00 81.81 182 ALA A CA 1
ATOM 1473 C C . ALA A 1 182 ? -0.444 5.689 3.838 1.00 81.81 182 ALA A C 1
ATOM 1475 O O . ALA A 1 182 ? -0.424 4.649 4.482 1.00 81.81 182 ALA A O 1
ATOM 1476 N N . THR A 1 183 ? -1.166 6.736 4.214 1.00 79.62 183 THR A N 1
ATOM 1477 C CA . THR A 1 183 ? -2.183 6.658 5.262 1.00 79.62 183 THR A CA 1
ATOM 1478 C C . THR A 1 183 ? -3.434 7.323 4.735 1.00 79.62 183 THR A C 1
ATOM 1480 O O . THR A 1 183 ? -3.382 8.463 4.273 1.00 79.62 183 THR A O 1
ATOM 1483 N N . SER A 1 184 ? -4.555 6.614 4.789 1.00 81.12 184 SER A N 1
ATOM 1484 C CA . SER A 1 184 ? -5.807 7.065 4.194 1.00 81.12 184 SER A CA 1
ATOM 1485 C C . SER A 1 184 ? -6.965 6.895 5.164 1.00 81.12 184 SER A C 1
ATOM 1487 O O . SER A 1 184 ? -7.114 5.866 5.825 1.00 81.12 184 SER A O 1
ATOM 1489 N N . LYS A 1 185 ? -7.804 7.929 5.225 1.00 84.44 185 LYS A N 1
ATOM 1490 C CA . LYS A 1 185 ? -9.103 7.893 5.892 1.00 84.44 185 LYS A CA 1
ATOM 1491 C C . LYS A 1 185 ? -10.125 7.426 4.852 1.00 84.44 185 LYS A C 1
ATOM 1493 O O . LYS A 1 185 ? -10.369 8.130 3.877 1.00 84.44 185 LYS A O 1
ATOM 1498 N N . LEU A 1 186 ? -10.643 6.211 5.007 1.00 88.12 186 LEU A N 1
ATOM 1499 C CA . LEU A 1 186 ? -11.463 5.559 3.979 1.00 88.12 186 LEU A CA 1
ATOM 1500 C C . LEU A 1 186 ? -12.967 5.770 4.170 1.00 88.12 186 LEU A C 1
ATOM 1502 O O . LEU A 1 186 ? -13.738 5.343 3.327 1.00 88.12 186 LEU A O 1
ATOM 1506 N N . ASP A 1 187 ? -13.417 6.416 5.245 1.00 86.94 187 ASP A N 1
ATOM 1507 C CA . ASP A 1 187 ? -14.846 6.619 5.518 1.00 86.94 187 ASP A CA 1
ATOM 1508 C C . ASP A 1 187 ? -15.566 7.382 4.399 1.00 86.94 187 ASP A C 1
ATOM 1510 O O . ASP A 1 187 ? -16.655 6.977 4.009 1.00 86.94 187 ASP A O 1
ATOM 1514 N N . GLY A 1 188 ? -14.966 8.453 3.868 1.00 90.19 188 GLY A N 1
ATOM 1515 C CA . GLY A 1 188 ? -15.523 9.175 2.718 1.00 90.19 188 GLY A CA 1
ATOM 1516 C C . GLY A 1 188 ? -15.510 8.316 1.454 1.00 90.19 188 GLY A C 1
ATOM 1517 O O . GLY A 1 188 ? -16.550 8.084 0.853 1.00 90.19 188 GLY A O 1
ATOM 1518 N N . ILE A 1 189 ? -14.347 7.743 1.135 1.00 91.69 189 ILE A N 1
ATOM 1519 C CA . ILE A 1 189 ? -14.136 6.919 -0.065 1.00 91.69 189 ILE A CA 1
ATOM 1520 C C . ILE A 1 189 ? -15.104 5.726 -0.106 1.00 91.69 189 ILE A C 1
ATOM 1522 O O . ILE A 1 189 ? -15.716 5.457 -1.132 1.00 91.69 189 ILE A O 1
ATOM 1526 N N . LEU A 1 190 ? -15.288 5.017 1.010 1.00 93.00 190 LEU A N 1
ATOM 1527 C CA . LEU A 1 190 ? -16.190 3.866 1.084 1.00 93.00 190 LEU A CA 1
ATOM 1528 C C . LEU A 1 190 ? -17.658 4.276 0.916 1.00 93.00 190 LEU A C 1
ATOM 1530 O O . LEU A 1 190 ? -18.410 3.558 0.255 1.00 93.00 190 LEU A O 1
ATOM 1534 N N . LYS A 1 191 ? -18.063 5.432 1.460 1.00 93.81 191 LYS A N 1
ATOM 1535 C CA . LYS A 1 191 ? -19.408 5.985 1.233 1.00 93.81 191 LYS A CA 1
ATOM 1536 C C . LYS A 1 191 ? -19.623 6.325 -0.238 1.00 93.81 191 LYS A C 1
ATOM 1538 O O . LYS A 1 191 ? -20.660 5.949 -0.779 1.00 93.81 191 LYS A O 1
ATOM 1543 N N . ASP A 1 192 ? -18.638 6.950 -0.881 1.00 94.81 192 ASP A N 1
ATOM 1544 C CA . ASP A 1 192 ? -18.681 7.285 -2.310 1.00 94.81 192 ASP A CA 1
ATOM 1545 C C . ASP A 1 192 ? -18.737 6.023 -3.188 1.00 94.81 192 ASP A C 1
ATOM 1547 O O . ASP A 1 192 ? -19.387 6.008 -4.230 1.00 94.81 192 ASP A O 1
ATOM 1551 N N . MET A 1 193 ? -18.135 4.921 -2.726 1.00 94.06 193 MET A N 1
ATOM 1552 C CA . MET A 1 193 ? -18.234 3.592 -3.345 1.00 94.06 193 MET A CA 1
ATOM 1553 C C . MET A 1 193 ? -19.555 2.853 -3.048 1.00 94.06 193 MET A C 1
ATOM 1555 O O . MET A 1 193 ? -19.736 1.722 -3.498 1.00 94.06 193 MET A O 1
ATOM 1559 N N . GLY A 1 194 ? -20.484 3.459 -2.299 1.00 95.00 194 GLY A N 1
ATOM 1560 C CA . GLY A 1 194 ? -21.823 2.923 -2.027 1.00 95.00 194 GLY A CA 1
ATOM 1561 C C . GLY A 1 194 ? -21.999 2.240 -0.666 1.00 95.00 194 GLY A C 1
ATOM 1562 O O . GLY A 1 194 ? -23.120 1.874 -0.312 1.00 95.00 194 GLY A O 1
ATOM 1563 N N . MET A 1 195 ? -20.944 2.112 0.144 1.00 95.31 195 MET A N 1
ATOM 1564 C CA . MET A 1 195 ? -21.030 1.573 1.506 1.00 95.31 195 MET A CA 1
ATOM 1565 C C . MET A 1 195 ? -21.515 2.666 2.467 1.00 95.31 195 MET A C 1
ATOM 1567 O O . MET A 1 195 ? -20.737 3.246 3.218 1.00 95.31 195 MET A O 1
ATOM 1571 N N . THR A 1 196 ? -22.808 2.986 2.431 1.00 95.06 196 THR A N 1
ATOM 1572 C CA . THR A 1 196 ? -23.381 4.091 3.221 1.00 95.06 196 THR A CA 1
ATOM 1573 C C . THR A 1 196 ? -24.017 3.631 4.532 1.00 95.06 196 THR A C 1
ATOM 1575 O O . THR A 1 196 ? -23.813 4.284 5.558 1.00 95.06 196 THR A O 1
ATOM 1578 N N . ASP A 1 197 ? -24.730 2.500 4.527 1.00 96.12 197 ASP A N 1
ATOM 1579 C CA . ASP A 1 197 ? -25.500 2.004 5.680 1.00 96.12 197 ASP A CA 1
ATOM 1580 C C . ASP A 1 197 ? -24.629 1.736 6.910 1.00 96.12 197 ASP A C 1
ATOM 1582 O O . ASP A 1 197 ? -24.992 2.127 8.014 1.00 96.12 197 ASP A O 1
ATOM 1586 N N . ALA A 1 198 ? -23.423 1.191 6.720 1.00 93.81 198 ALA A N 1
ATOM 1587 C CA . ALA A 1 198 ? -22.473 0.917 7.801 1.00 93.81 198 ALA A CA 1
ATOM 1588 C C . ALA A 1 198 ? -22.078 2.161 8.625 1.00 93.81 198 ALA A C 1
ATOM 1590 O O . ALA A 1 198 ? -21.633 2.024 9.763 1.00 93.81 198 ALA A O 1
ATOM 1591 N N . PHE A 1 199 ? -22.225 3.366 8.067 1.00 93.19 199 PHE A N 1
ATOM 1592 C CA . PHE A 1 199 ? -21.815 4.628 8.691 1.00 93.19 199 PHE A CA 1
ATOM 1593 C C . PHE A 1 199 ? -22.989 5.482 9.186 1.00 93.19 199 PHE A C 1
ATOM 1595 O O . PHE A 1 199 ? -22.774 6.611 9.633 1.00 93.19 199 PHE A O 1
ATOM 1602 N N . ASN A 1 200 ? -24.225 5.001 9.061 1.00 92.19 200 ASN A N 1
ATOM 1603 C CA . ASN A 1 200 ? -25.420 5.752 9.430 1.00 92.19 200 ASN A CA 1
ATOM 1604 C C . ASN A 1 200 ? -26.340 4.922 10.338 1.00 92.19 200 ASN A C 1
ATOM 1606 O O . ASN A 1 200 ? -25.995 3.822 10.765 1.00 92.19 200 ASN A O 1
ATOM 1610 N N . ASP A 1 201 ? -27.512 5.458 10.665 1.00 91.88 201 ASP A N 1
ATOM 1611 C CA . ASP A 1 201 ? -28.429 4.821 11.614 1.00 91.88 201 ASP A CA 1
ATOM 1612 C C . ASP A 1 201 ? -29.154 3.593 11.036 1.00 91.88 201 ASP A C 1
ATOM 1614 O O . ASP A 1 201 ? -29.954 2.975 11.727 1.00 91.88 201 ASP A O 1
ATOM 1618 N N . LYS A 1 202 ? -28.894 3.201 9.788 1.00 94.38 202 LYS A N 1
ATOM 1619 C CA . LYS A 1 202 ? -29.325 1.923 9.204 1.00 94.38 202 LYS A CA 1
ATOM 1620 C C . LYS A 1 202 ? -28.313 0.802 9.430 1.00 94.38 202 LYS A C 1
ATOM 1622 O O . LYS A 1 202 ? -28.614 -0.331 9.073 1.00 94.38 202 LYS A O 1
ATOM 1627 N N . ALA A 1 203 ? -27.146 1.103 10.004 1.00 94.94 203 ALA A N 1
ATOM 1628 C CA . ALA A 1 203 ? -26.134 0.108 10.317 1.00 94.94 203 ALA A CA 1
ATOM 1629 C C . ALA A 1 203 ? -26.738 -1.047 11.129 1.00 94.94 203 ALA A C 1
ATOM 1631 O O . ALA A 1 203 ? -27.336 -0.830 12.188 1.00 94.94 203 ALA A O 1
ATOM 1632 N N . ASP A 1 204 ? -26.551 -2.264 10.621 1.00 94.75 204 ASP A N 1
ATOM 1633 C CA . ASP A 1 204 ? -26.901 -3.500 11.308 1.00 94.75 204 ASP A CA 1
ATOM 1634 C C . ASP A 1 204 ? -25.620 -4.269 11.629 1.00 94.75 204 ASP A C 1
ATOM 1636 O O . ASP A 1 204 ? -25.029 -4.945 10.787 1.00 94.75 204 ASP A O 1
ATOM 1640 N N . PHE A 1 205 ? -25.182 -4.110 12.874 1.00 93.62 205 PHE A N 1
ATOM 1641 C CA . PHE A 1 205 ? -24.060 -4.833 13.461 1.00 93.62 205 PHE A CA 1
ATOM 1642 C C . PHE A 1 205 ? -24.528 -5.743 14.603 1.00 93.62 205 PHE A C 1
ATOM 1644 O O . PHE A 1 205 ? -23.777 -5.988 15.547 1.00 93.62 205 PHE A O 1
ATOM 1651 N N . SER A 1 206 ? -25.755 -6.268 14.511 1.00 93.25 206 SER A N 1
ATOM 1652 C CA . SER A 1 206 ? -26.304 -7.243 15.468 1.00 93.25 206 SER A CA 1
ATOM 1653 C C . SER A 1 206 ? -25.435 -8.498 15.602 1.00 93.25 206 SER A C 1
ATOM 1655 O O . SER A 1 206 ? -25.312 -9.063 16.684 1.00 93.25 206 SER A O 1
ATOM 1657 N N . GLY A 1 207 ? -24.732 -8.882 14.531 1.00 92.75 207 GLY A N 1
ATOM 1658 C CA . GLY A 1 207 ? -23.728 -9.947 14.572 1.00 92.75 207 GLY A CA 1
ATOM 1659 C C . GLY A 1 207 ? -22.499 -9.638 15.440 1.00 92.75 207 GLY A C 1
ATOM 1660 O O . GLY A 1 207 ? -21.777 -10.564 15.789 1.00 92.75 207 GLY A O 1
ATOM 1661 N N . MET A 1 208 ? -22.242 -8.371 15.791 1.00 91.75 208 MET A N 1
ATOM 1662 C CA . MET A 1 208 ? -21.121 -7.955 16.648 1.00 91.75 208 MET A CA 1
ATOM 1663 C C . MET A 1 208 ? -21.551 -7.739 18.099 1.00 91.75 208 MET A C 1
ATOM 1665 O O . MET A 1 208 ? -20.822 -8.113 19.015 1.00 91.75 208 MET A O 1
ATOM 1669 N N . THR A 1 209 ? -22.705 -7.112 18.321 1.00 90.94 209 THR A N 1
ATOM 1670 C CA . THR A 1 209 ? -23.241 -6.835 19.657 1.00 90.94 209 THR A CA 1
ATOM 1671 C C . THR A 1 209 ? -24.766 -6.796 19.623 1.00 90.94 209 THR A C 1
ATOM 1673 O O . THR A 1 209 ? -25.365 -6.307 18.667 1.00 90.94 209 THR A O 1
ATOM 1676 N N . GLU A 1 210 ? -25.388 -7.288 20.691 1.00 89.06 210 GLU A N 1
ATOM 1677 C CA . GLU A 1 210 ? -26.843 -7.263 20.876 1.00 89.06 210 GLU A CA 1
ATOM 1678 C C . GLU A 1 210 ? -27.285 -6.178 21.875 1.00 89.06 210 GLU A C 1
ATOM 1680 O O . GLU A 1 210 ? -28.471 -5.879 21.978 1.00 89.06 210 GLU A O 1
ATOM 1685 N N . GLU A 1 211 ? -26.350 -5.575 22.622 1.00 82.12 211 GLU A N 1
ATOM 1686 C CA . GLU A 1 211 ? -26.682 -4.667 23.731 1.00 82.12 211 GLU A CA 1
ATOM 1687 C C . GLU A 1 211 ? -27.012 -3.251 23.261 1.00 82.12 211 GLU A C 1
ATOM 1689 O O . GLU A 1 211 ? -27.891 -2.590 23.815 1.00 82.12 211 GLU A O 1
ATOM 1694 N N . VAL A 1 212 ? -26.291 -2.767 22.249 1.00 85.25 212 VAL A N 1
ATOM 1695 C CA . VAL A 1 212 ? -26.418 -1.397 21.756 1.00 85.25 212 VAL A CA 1
ATOM 1696 C C . VAL A 1 212 ? -26.286 -1.345 20.248 1.00 85.25 212 VAL A C 1
ATOM 1698 O O . VAL A 1 212 ? -25.534 -2.093 19.627 1.00 85.25 212 VAL A O 1
ATOM 1701 N N . LYS A 1 213 ? -26.991 -0.390 19.647 1.00 88.06 213 LYS A N 1
ATOM 1702 C CA . LYS A 1 213 ? -26.828 -0.095 18.232 1.00 88.06 213 LYS A CA 1
ATOM 1703 C C . LYS A 1 213 ? -25.488 0.600 18.008 1.00 88.06 213 LYS A C 1
ATOM 1705 O O . LYS A 1 213 ? -25.238 1.661 18.575 1.00 88.06 213 LYS A O 1
ATOM 1710 N N . VAL A 1 214 ? -24.649 0.014 17.162 1.00 91.69 214 VAL A N 1
ATOM 1711 C CA . VAL A 1 214 ? -23.342 0.565 16.786 1.00 91.69 214 VAL A CA 1
ATOM 1712 C C . VAL A 1 214 ? -23.309 0.905 15.300 1.00 91.69 214 VAL A C 1
ATOM 1714 O O . VAL A 1 214 ? -24.117 0.411 14.519 1.00 91.69 214 VAL A O 1
ATOM 1717 N N . ARG A 1 215 ? -22.369 1.767 14.910 1.00 91.69 215 ARG A N 1
ATOM 1718 C CA . ARG A 1 215 ? -22.078 2.119 13.515 1.00 91.69 215 ARG A CA 1
ATOM 1719 C C . ARG A 1 215 ? -20.584 2.366 13.345 1.00 91.69 215 ARG A C 1
ATOM 1721 O O . ARG A 1 215 ? -19.890 2.661 14.318 1.00 91.69 215 ARG A O 1
ATOM 1728 N N . VAL A 1 216 ? -20.094 2.303 12.113 1.00 89.75 216 VAL A N 1
ATOM 1729 C CA . VAL A 1 216 ? -18.711 2.669 11.798 1.00 89.75 216 V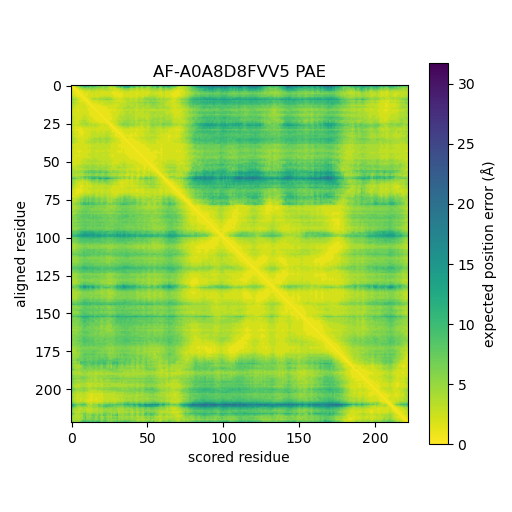AL A CA 1
ATOM 1730 C C . VAL A 1 216 ? -18.569 4.186 11.878 1.00 89.75 216 VAL A C 1
ATOM 1732 O O . VAL A 1 216 ? -19.227 4.926 11.148 1.00 89.75 216 VAL A O 1
ATOM 1735 N N . SER A 1 217 ? -17.685 4.658 12.754 1.00 85.44 217 SER A N 1
ATOM 1736 C CA . SER A 1 217 ? -17.349 6.080 12.883 1.00 85.44 217 SER A CA 1
ATOM 1737 C C . SER A 1 217 ? -16.159 6.480 12.008 1.00 85.44 217 SER A C 1
ATOM 1739 O O . SER A 1 217 ? -16.129 7.581 11.457 1.00 85.44 217 SER A O 1
ATOM 1741 N N . ARG A 1 218 ? -15.170 5.588 11.852 1.00 83.12 218 ARG A N 1
ATOM 1742 C CA . ARG A 1 218 ? -13.916 5.867 11.143 1.00 83.12 218 ARG A CA 1
ATOM 1743 C C . ARG A 1 218 ? -13.317 4.589 10.560 1.00 83.12 218 ARG A C 1
ATOM 1745 O O . ARG A 1 218 ? -13.356 3.541 11.194 1.00 83.12 218 ARG A O 1
ATOM 1752 N N . VAL A 1 219 ? -12.710 4.704 9.379 1.00 83.69 219 VAL A N 1
ATOM 1753 C CA . VAL A 1 219 ? -11.889 3.648 8.769 1.00 83.69 219 VAL A CA 1
ATOM 1754 C C . VAL A 1 219 ? -10.531 4.245 8.421 1.00 83.69 219 VAL A C 1
ATOM 1756 O O . VAL A 1 219 ? -10.460 5.254 7.719 1.00 83.69 219 VAL A O 1
ATOM 1759 N N . LEU A 1 220 ? -9.462 3.642 8.936 1.00 79.19 220 LEU A N 1
ATOM 1760 C CA . LEU A 1 220 ? -8.081 4.041 8.677 1.00 79.19 220 LEU A CA 1
ATOM 1761 C C . LEU A 1 220 ? -7.342 2.892 7.994 1.00 79.19 220 LEU A C 1
ATOM 1763 O O . LEU A 1 220 ? -7.449 1.748 8.430 1.00 79.19 220 LEU A O 1
ATOM 1767 N N . HIS A 1 221 ? -6.580 3.208 6.952 1.00 79.88 221 HIS A N 1
ATOM 1768 C CA . HIS A 1 221 ? -5.715 2.259 6.259 1.00 79.88 221 HIS A CA 1
ATOM 1769 C C . HIS A 1 221 ? -4.294 2.811 6.169 1.00 79.88 221 HIS A C 1
ATOM 1771 O O . HIS A 1 221 ? -4.117 3.989 5.843 1.00 79.88 221 HIS A O 1
ATOM 1777 N N . GLN A 1 222 ? -3.308 1.968 6.485 1.00 74.88 222 GLN A N 1
ATOM 1778 C CA . GLN A 1 222 ? -1.880 2.265 6.402 1.00 74.88 222 GLN A CA 1
ATOM 1779 C C . GLN A 1 222 ? -1.076 1.025 5.997 1.00 74.88 222 GLN A C 1
ATOM 1781 O O . GLN A 1 222 ? -1.415 -0.090 6.465 1.00 74.88 222 GLN A O 1
#

Secondary structure (DSSP, 8-state):
-EEEEEEETT----HHHHHHHHHHH--EEEEE-TTSHHHHHHHHHHHHHHHHTTSS--------TT--EEEEEE----PPBSSPPPGGG-EEEEEESSSS-EEEEEEEEEEEEEEEEEETTTTEEEEEEEBSSS-EEEEEEEPTT-HHHHHHH--HHHHHHHHHH-EEEEEEEEEE-------EE-HHHHHHTT--GGGSTT---TTT-SSS-------EE-

Mean predicted aligned error: 5.44 Å

Organism: Culex pipiens (NCBI:txid7175)